Protein AF-A0A174A0R7-F1 (afdb_monomer_lite)

Structure (mmCIF, N/CA/C/O backbone):
data_AF-A0A174A0R7-F1
#
_entry.id   AF-A0A174A0R7-F1
#
loop_
_atom_site.group_PDB
_atom_site.id
_atom_site.type_symbol
_atom_site.label_atom_id
_atom_site.label_alt_id
_atom_site.label_comp_id
_atom_site.label_asym_id
_atom_site.label_entity_id
_atom_site.label_seq_id
_atom_site.pdbx_PDB_ins_code
_atom_site.Cartn_x
_atom_site.Cartn_y
_atom_site.Cartn_z
_atom_site.occupancy
_atom_site.B_iso_or_equiv
_atom_site.auth_seq_id
_atom_site.auth_comp_id
_atom_site.auth_asym_id
_atom_site.auth_atom_id
_atom_site.pdbx_PDB_model_num
ATOM 1 N N . MET A 1 1 ? -15.320 -8.148 -4.570 1.00 89.25 1 MET A N 1
ATOM 2 C CA . MET A 1 1 ? -15.498 -7.719 -3.170 1.00 89.25 1 MET A CA 1
ATOM 3 C C . MET A 1 1 ? -14.698 -6.452 -2.980 1.00 89.25 1 MET A C 1
ATOM 5 O O . MET A 1 1 ? -13.663 -6.312 -3.618 1.00 89.25 1 MET A O 1
ATOM 9 N N . LYS A 1 2 ? -15.205 -5.537 -2.161 1.00 89.88 2 LYS A N 1
ATOM 10 C CA . LYS A 1 2 ? -14.506 -4.303 -1.824 1.00 89.88 2 LYS A CA 1
ATOM 11 C C . LYS A 1 2 ? -13.569 -4.581 -0.649 1.00 89.88 2 LYS A C 1
ATOM 13 O O . LYS A 1 2 ? -14.044 -5.106 0.358 1.00 89.88 2 LYS A O 1
ATOM 18 N N . ILE A 1 3 ? -12.282 -4.284 -0.798 1.00 92.94 3 ILE A N 1
ATOM 19 C CA . ILE A 1 3 ? -11.262 -4.451 0.250 1.00 92.94 3 ILE A CA 1
ATOM 20 C C . ILE A 1 3 ? -10.323 -3.246 0.268 1.00 92.94 3 ILE A C 1
ATOM 22 O O . ILE A 1 3 ? -10.365 -2.408 -0.632 1.00 92.94 3 ILE A O 1
ATOM 26 N N . TYR A 1 4 ? -9.458 -3.201 1.277 1.00 91.19 4 TYR A N 1
ATOM 27 C CA . TYR A 1 4 ? -8.456 -2.158 1.436 1.00 91.19 4 TYR A CA 1
ATOM 28 C C . TYR A 1 4 ? -7.063 -2.775 1.358 1.00 91.19 4 TYR A C 1
ATOM 30 O O . TYR A 1 4 ? -6.725 -3.650 2.156 1.00 91.19 4 TYR A O 1
ATOM 38 N N . LEU A 1 5 ? -6.288 -2.343 0.370 1.00 96.88 5 LEU A N 1
ATOM 39 C CA . LEU A 1 5 ? -4.890 -2.701 0.178 1.00 96.88 5 LEU A CA 1
ATOM 40 C C . LEU A 1 5 ? -4.023 -1.641 0.861 1.00 96.88 5 LEU A C 1
ATOM 42 O O . LEU A 1 5 ? -4.133 -0.464 0.542 1.00 96.88 5 LEU A O 1
ATOM 46 N N . LEU A 1 6 ? -3.172 -2.059 1.787 1.00 96.50 6 LEU A N 1
ATOM 47 C CA . LEU A 1 6 ? -2.111 -1.241 2.359 1.00 96.50 6 LEU A CA 1
ATOM 48 C C . LEU A 1 6 ? -0.801 -1.579 1.644 1.00 96.50 6 LEU A C 1
ATOM 50 O O . LEU A 1 6 ? -0.385 -2.739 1.660 1.00 96.50 6 LEU A O 1
ATOM 54 N N . CYS A 1 7 ? -0.164 -0.569 1.061 1.00 97.19 7 CYS A N 1
ATOM 55 C CA . CYS A 1 7 ? 1.185 -0.650 0.514 1.00 97.19 7 CYS A CA 1
ATOM 56 C C . CYS A 1 7 ? 2.136 0.129 1.428 1.00 97.19 7 CYS A C 1
ATOM 58 O O . CYS A 1 7 ? 1.881 1.304 1.719 1.00 97.19 7 CYS A O 1
ATOM 60 N N . THR A 1 8 ? 3.221 -0.511 1.859 1.00 95.94 8 THR A N 1
ATOM 61 C CA . THR A 1 8 ? 4.220 0.068 2.766 1.00 95.94 8 THR A CA 1
ATOM 62 C C . THR A 1 8 ? 5.613 -0.022 2.150 1.00 95.94 8 THR A C 1
ATOM 64 O O . THR A 1 8 ? 5.992 -1.080 1.650 1.00 95.94 8 THR A O 1
ATOM 67 N N . LEU A 1 9 ? 6.383 1.065 2.225 1.00 95.50 9 LEU A N 1
ATOM 68 C CA . LEU A 1 9 ? 7.814 1.094 1.906 1.00 95.50 9 LEU A CA 1
ATOM 69 C C . LEU A 1 9 ? 8.602 1.687 3.074 1.00 95.50 9 LEU A C 1
ATOM 71 O O . LEU A 1 9 ? 8.123 2.635 3.702 1.00 95.50 9 LEU A O 1
ATOM 75 N N . ASP A 1 10 ? 9.795 1.155 3.319 1.00 92.88 10 ASP A N 1
ATOM 76 C CA . ASP A 1 10 ? 10.741 1.653 4.319 1.00 92.88 10 ASP A CA 1
ATOM 77 C C . ASP A 1 10 ? 12.007 2.253 3.673 1.00 92.88 10 ASP A C 1
ATOM 79 O O . ASP A 1 10 ? 12.181 2.227 2.451 1.00 92.88 10 ASP A O 1
ATOM 83 N N . SER A 1 11 ? 12.870 2.829 4.506 1.00 90.56 11 SER A N 1
ATOM 84 C CA . SER A 1 11 ? 14.136 3.476 4.139 1.00 90.56 11 SER A CA 1
ATOM 85 C C . SER A 1 11 ? 15.263 2.522 3.723 1.00 90.56 11 SER A C 1
ATOM 87 O O . SER A 1 11 ? 16.302 3.004 3.266 1.00 90.56 11 SER A O 1
ATOM 89 N N . GLU A 1 12 ? 15.095 1.203 3.859 1.00 88.94 12 GLU A N 1
ATOM 90 C CA . GLU A 1 12 ? 16.130 0.196 3.587 1.00 88.94 12 GLU A CA 1
ATOM 91 C C . GLU A 1 12 ? 15.819 -0.645 2.333 1.00 88.94 12 GLU A C 1
ATOM 93 O O . GLU A 1 12 ? 16.717 -0.969 1.552 1.00 88.94 12 GLU A O 1
ATOM 98 N N . HIS A 1 13 ? 14.545 -0.963 2.098 1.00 91.00 13 HIS A N 1
ATOM 99 C CA . HIS A 1 13 ? 14.077 -1.971 1.147 1.00 91.00 13 HIS A CA 1
ATOM 100 C C . HIS A 1 13 ? 13.292 -1.358 -0.023 1.00 91.00 13 HIS A C 1
ATOM 102 O O . HIS A 1 13 ? 12.181 -1.775 -0.347 1.00 91.00 13 HIS A O 1
ATOM 108 N N . TYR A 1 14 ? 13.883 -0.389 -0.728 1.00 89.69 14 TYR A N 1
ATOM 109 C CA . TYR A 1 14 ? 13.221 0.364 -1.810 1.00 89.69 14 TYR A CA 1
ATOM 110 C C . TYR A 1 14 ? 12.637 -0.485 -2.960 1.00 89.69 14 TYR A C 1
ATOM 112 O O . TYR A 1 14 ? 11.727 -0.035 -3.659 1.00 89.69 14 TYR A O 1
ATOM 120 N N . ARG A 1 15 ? 13.139 -1.708 -3.175 1.00 90.56 15 ARG A N 1
ATOM 121 C CA . ARG A 1 15 ? 12.650 -2.642 -4.213 1.00 90.56 15 ARG A CA 1
ATOM 122 C C . ARG A 1 15 ? 11.590 -3.613 -3.712 1.00 90.56 15 ARG A C 1
ATOM 124 O O . ARG A 1 15 ? 10.953 -4.269 -4.530 1.00 90.56 15 ARG A O 1
ATOM 131 N N . GLU A 1 16 ? 11.418 -3.720 -2.400 1.00 90.81 16 GLU A N 1
ATOM 132 C CA . GLU A 1 16 ? 10.660 -4.792 -1.756 1.00 90.81 16 GLU A CA 1
ATOM 133 C C . GLU A 1 16 ? 9.563 -4.199 -0.856 1.00 90.81 16 GLU A C 1
ATOM 135 O O . GLU A 1 16 ? 9.635 -4.293 0.370 1.00 90.81 16 GLU A O 1
ATOM 140 N N . PRO A 1 17 ? 8.534 -3.559 -1.442 1.00 94.62 17 PRO A N 1
ATOM 141 C CA . PRO A 1 17 ? 7.403 -3.060 -0.677 1.00 94.62 17 PRO A CA 1
ATOM 142 C C . PRO A 1 17 ? 6.607 -4.207 -0.054 1.00 94.62 17 PRO A C 1
ATOM 144 O O . PRO A 1 17 ? 6.526 -5.322 -0.580 1.00 94.62 17 PRO A O 1
ATOM 147 N N . TYR A 1 18 ? 5.923 -3.893 1.039 1.00 95.38 18 TYR A N 1
ATOM 148 C CA . TYR A 1 18 ? 5.002 -4.808 1.693 1.00 95.38 18 TYR A CA 1
ATOM 149 C C . TYR A 1 18 ? 3.558 -4.507 1.298 1.00 95.38 18 TYR A C 1
ATOM 151 O O . TYR A 1 18 ? 3.135 -3.349 1.267 1.00 95.38 18 TYR A O 1
ATOM 159 N N . PHE A 1 19 ? 2.785 -5.567 1.057 1.00 96.75 19 PHE A N 1
ATOM 160 C CA . PHE A 1 19 ? 1.380 -5.485 0.667 1.00 96.75 19 PHE A CA 1
ATOM 161 C C . PHE A 1 19 ? 0.499 -6.263 1.639 1.00 96.75 19 PHE A C 1
ATOM 163 O O . PHE A 1 19 ? 0.713 -7.454 1.879 1.00 96.75 19 PHE A O 1
ATOM 170 N N . TYR A 1 20 ? -0.526 -5.599 2.161 1.00 96.62 20 TYR A N 1
ATOM 171 C CA . TYR A 1 20 ? -1.426 -6.158 3.161 1.00 96.62 20 TYR A CA 1
ATOM 172 C C . TYR A 1 20 ? -2.884 -5.891 2.797 1.00 96.62 20 TYR A C 1
ATOM 174 O O . TYR A 1 20 ? -3.235 -4.803 2.348 1.00 96.62 20 TYR A O 1
ATOM 182 N N . PHE A 1 21 ? -3.758 -6.870 3.023 1.00 95.44 21 PHE A N 1
ATOM 183 C CA . PHE A 1 21 ? -5.178 -6.766 2.687 1.00 95.44 21 PHE A CA 1
ATOM 184 C C . PHE A 1 21 ? -6.043 -6.713 3.944 1.00 95.44 21 PHE A C 1
ATOM 186 O O . PHE A 1 21 ? -5.889 -7.536 4.845 1.00 95.44 21 PHE A O 1
ATOM 193 N N . PHE A 1 22 ? -7.006 -5.795 3.974 1.00 88.81 22 PHE A N 1
ATOM 194 C CA . PHE A 1 22 ? -7.905 -5.573 5.106 1.00 88.81 22 PHE A CA 1
ATOM 195 C C . PHE A 1 22 ? -9.364 -5.470 4.660 1.00 88.81 22 PHE A C 1
ATOM 197 O O . PHE A 1 22 ? -9.678 -5.013 3.558 1.00 88.81 22 PHE A O 1
ATOM 204 N N . LYS A 1 23 ? -10.287 -5.847 5.555 1.00 85.31 23 LYS A N 1
ATOM 205 C CA . LYS A 1 23 ? -11.735 -5.672 5.328 1.00 85.31 23 LYS A CA 1
ATOM 206 C C . LYS A 1 23 ? -12.171 -4.212 5.413 1.00 85.31 23 LYS A C 1
ATOM 208 O O . LYS A 1 23 ? -13.158 -3.841 4.785 1.00 85.31 23 LYS A O 1
ATOM 213 N N . THR A 1 24 ? -11.468 -3.396 6.198 1.00 79.00 24 THR A N 1
ATOM 214 C CA . THR A 1 24 ? -11.823 -1.995 6.448 1.00 79.00 24 THR A CA 1
ATOM 215 C C . THR A 1 24 ? -10.588 -1.099 6.388 1.00 79.00 24 THR A C 1
ATOM 217 O O . THR A 1 24 ? -9.504 -1.499 6.813 1.00 79.00 24 THR A O 1
ATOM 220 N N . ALA A 1 25 ? -10.759 0.137 5.906 1.00 78.50 25 ALA A N 1
ATOM 221 C CA . ALA A 1 25 ? -9.711 1.161 5.932 1.00 78.50 25 ALA A CA 1
ATOM 222 C C . ALA A 1 25 ? -9.214 1.427 7.359 1.00 78.50 25 ALA A C 1
ATOM 224 O O . ALA A 1 25 ? -8.030 1.646 7.585 1.00 78.50 25 ALA A O 1
ATOM 225 N N . PHE A 1 26 ? -10.130 1.362 8.326 1.00 76.12 26 PHE A N 1
ATOM 226 C CA . PHE A 1 26 ? -9.818 1.513 9.739 1.00 76.12 26 PHE A CA 1
ATOM 227 C C . PHE A 1 26 ? -8.875 0.414 10.249 1.00 76.12 26 PHE A C 1
ATOM 229 O O . PHE A 1 26 ? -7.905 0.719 10.934 1.00 76.12 26 PHE A O 1
ATOM 236 N N . ALA A 1 27 ? -9.106 -0.854 9.884 1.00 78.75 27 ALA A N 1
ATOM 237 C CA . ALA A 1 27 ? -8.216 -1.947 10.273 1.00 78.75 27 ALA A CA 1
ATOM 238 C C . ALA A 1 27 ? -6.818 -1.792 9.654 1.00 78.75 27 ALA A C 1
ATOM 240 O O . ALA A 1 27 ? -5.827 -2.027 10.340 1.00 78.75 27 ALA A O 1
ATOM 241 N N . ALA A 1 28 ? -6.740 -1.347 8.395 1.00 83.75 28 ALA A N 1
ATOM 242 C CA . ALA A 1 28 ? -5.470 -1.045 7.736 1.00 83.75 28 ALA A CA 1
ATOM 243 C C . ALA A 1 28 ? -4.710 0.079 8.458 1.00 83.75 28 ALA A C 1
ATOM 245 O O . ALA A 1 28 ? -3.539 -0.068 8.789 1.00 83.75 28 ALA A O 1
ATOM 246 N N . HIS A 1 29 ? -5.394 1.181 8.766 1.00 84.38 29 HIS A N 1
ATOM 247 C CA . HIS A 1 29 ? -4.819 2.321 9.481 1.00 84.38 29 HIS A CA 1
ATOM 248 C C . HIS A 1 29 ? -4.349 1.951 10.896 1.00 84.38 29 HIS A C 1
ATOM 250 O O . HIS A 1 29 ? -3.223 2.258 11.285 1.00 84.38 29 HIS A O 1
ATOM 256 N N . LYS A 1 30 ? -5.173 1.219 11.650 1.00 81.19 30 LYS A N 1
ATOM 257 C CA . LYS A 1 30 ? -4.798 0.699 12.967 1.00 81.19 30 LYS A CA 1
ATOM 258 C C . LYS A 1 30 ? -3.557 -0.182 12.889 1.00 81.19 30 LYS A C 1
ATOM 260 O O . LYS A 1 30 ? -2.667 -0.031 13.720 1.00 81.19 30 LYS A O 1
ATOM 265 N N . TRP A 1 31 ? -3.494 -1.060 11.889 1.00 88.56 31 TRP A N 1
ATOM 266 C CA . TRP A 1 31 ? -2.332 -1.909 11.666 1.00 88.56 31 TRP A CA 1
ATOM 267 C C . TRP A 1 31 ? -1.070 -1.083 11.409 1.00 88.56 31 TRP A C 1
ATOM 269 O O . TRP A 1 31 ? -0.039 -1.414 11.979 1.00 88.56 31 TRP A O 1
ATOM 279 N N . VAL A 1 32 ? -1.146 0.015 10.642 1.00 89.94 32 VAL A N 1
ATOM 280 C CA . VAL A 1 32 ? -0.001 0.926 10.439 1.00 89.94 32 VAL A CA 1
ATOM 281 C C . VAL A 1 32 ? 0.526 1.438 11.779 1.00 89.94 32 VAL A C 1
ATOM 283 O O . VAL A 1 32 ? 1.718 1.321 12.043 1.00 89.94 32 VAL A O 1
ATOM 286 N N . ILE A 1 33 ? -0.350 1.941 12.654 1.00 86.69 33 ILE A N 1
ATOM 287 C CA . ILE A 1 33 ? 0.059 2.444 13.976 1.00 86.69 33 ILE A CA 1
ATOM 288 C C . ILE A 1 33 ? 0.661 1.332 14.830 1.00 86.69 33 ILE A C 1
ATOM 290 O O . ILE A 1 33 ? 1.736 1.508 15.397 1.00 86.69 33 ILE A O 1
ATOM 294 N N . ASP A 1 34 ? -0.025 0.194 14.931 1.00 86.50 34 ASP A N 1
ATOM 295 C CA . ASP A 1 34 ? 0.417 -0.924 15.766 1.00 86.50 34 ASP A CA 1
ATOM 296 C C . ASP A 1 34 ? 1.767 -1.484 15.274 1.00 86.50 34 ASP A C 1
ATOM 298 O O . ASP A 1 34 ? 2.623 -1.847 16.083 1.00 86.50 34 ASP A O 1
ATOM 302 N N . ASN A 1 35 ? 1.978 -1.515 13.954 1.00 90.50 35 ASN A N 1
ATOM 303 C CA . ASN A 1 35 ? 3.229 -1.934 13.332 1.00 90.50 35 ASN A CA 1
ATOM 304 C C . ASN A 1 35 ? 4.359 -0.931 13.601 1.00 90.50 35 ASN A C 1
ATOM 306 O O . ASN A 1 35 ? 5.440 -1.346 14.005 1.00 90.50 35 ASN A O 1
ATOM 310 N N . LEU A 1 36 ? 4.104 0.374 13.455 1.00 90.69 36 LEU A N 1
ATOM 311 C CA . LEU A 1 36 ? 5.088 1.417 13.761 1.00 90.69 36 LEU A CA 1
ATOM 312 C C . LEU A 1 36 ? 5.511 1.375 15.232 1.00 90.69 36 LEU A C 1
ATOM 314 O O . LEU A 1 36 ? 6.700 1.290 15.500 1.00 90.69 36 LEU A O 1
ATOM 318 N N . VAL A 1 37 ? 4.559 1.298 16.168 1.00 87.94 37 VAL A N 1
ATOM 319 C CA . VAL A 1 37 ? 4.839 1.116 17.608 1.00 87.94 37 VAL A CA 1
ATOM 320 C C . VAL A 1 37 ? 5.724 -0.108 17.857 1.00 87.94 37 VAL A C 1
ATOM 322 O O . VAL A 1 37 ? 6.650 -0.065 18.663 1.00 87.94 37 VAL A O 1
ATOM 325 N N . SER A 1 38 ? 5.454 -1.217 17.162 1.00 88.31 38 SER A N 1
ATOM 326 C CA . SER A 1 38 ? 6.248 -2.438 17.311 1.00 88.31 38 SER A CA 1
ATOM 327 C C . SER A 1 38 ? 7.662 -2.318 16.742 1.00 88.31 38 SER A C 1
ATOM 329 O O . SER A 1 38 ? 8.553 -3.003 17.237 1.00 88.31 38 SER A O 1
ATOM 331 N N . ILE A 1 39 ? 7.851 -1.543 15.677 1.00 87.88 39 ILE A N 1
ATOM 332 C CA . ILE A 1 39 ? 9.128 -1.408 14.970 1.00 87.88 39 ILE A CA 1
ATOM 333 C C . ILE A 1 39 ? 10.027 -0.379 15.654 1.00 87.88 39 ILE A C 1
ATOM 335 O O . ILE A 1 39 ? 11.228 -0.603 15.783 1.00 87.88 39 ILE A O 1
ATOM 339 N N . THR A 1 40 ? 9.457 0.745 16.082 1.00 87.50 40 THR A N 1
ATOM 340 C CA . THR A 1 40 ? 10.210 1.861 16.664 1.00 87.50 40 THR A CA 1
ATOM 341 C C . THR A 1 40 ? 10.429 1.691 18.165 1.00 87.50 40 THR A C 1
ATOM 343 O O . THR A 1 40 ? 11.275 2.372 18.737 1.00 87.50 40 THR A O 1
ATOM 346 N N . GLU A 1 41 ? 9.684 0.777 18.800 1.00 86.12 41 GLU A N 1
ATOM 347 C CA . GLU A 1 41 ? 9.616 0.598 20.256 1.00 86.12 41 GLU A CA 1
ATOM 348 C C . GLU A 1 41 ? 9.168 1.870 21.013 1.00 86.12 41 GLU A C 1
ATOM 350 O O . GLU A 1 41 ? 9.328 1.963 22.233 1.00 86.12 41 GLU A O 1
ATOM 355 N N . GLU A 1 42 ? 8.585 2.845 20.308 1.00 84.88 42 GLU A N 1
ATOM 356 C CA . GLU A 1 42 ? 8.026 4.069 20.886 1.00 84.88 42 GLU A CA 1
ATOM 357 C C . GLU A 1 42 ? 6.627 3.838 21.470 1.00 84.88 42 GLU A C 1
ATOM 359 O O . GLU A 1 42 ? 5.941 2.853 21.180 1.00 84.88 42 GLU A O 1
ATOM 364 N N . SER A 1 43 ? 6.166 4.769 22.307 1.00 86.06 43 SER A N 1
ATOM 365 C CA . SER A 1 43 ? 4.775 4.752 22.759 1.00 86.06 43 SER A CA 1
ATOM 366 C C . SER A 1 43 ? 3.807 5.032 21.604 1.00 86.06 43 SER A C 1
ATOM 368 O O . SER A 1 43 ? 4.139 5.682 20.611 1.00 86.06 43 SER A O 1
ATOM 370 N N . ARG A 1 44 ? 2.557 4.575 21.748 1.00 85.06 44 ARG A N 1
ATOM 371 C CA . ARG A 1 44 ? 1.499 4.848 20.765 1.00 85.06 44 ARG A CA 1
ATOM 372 C C . ARG A 1 44 ? 1.296 6.350 20.576 1.00 85.06 44 ARG A C 1
ATOM 374 O O . ARG A 1 44 ? 1.055 6.798 19.461 1.00 85.06 44 ARG A O 1
ATOM 381 N N . GLU A 1 45 ? 1.375 7.110 21.663 1.00 81.81 45 GLU A N 1
ATOM 382 C CA . GLU A 1 45 ? 1.207 8.558 21.668 1.00 81.81 45 GLU A CA 1
ATOM 383 C C . GLU A 1 45 ? 2.316 9.264 20.881 1.00 81.81 45 GLU A C 1
ATOM 385 O O . GLU A 1 45 ? 2.010 10.172 20.110 1.00 81.81 45 GLU A O 1
ATOM 390 N N . GLU A 1 46 ? 3.570 8.831 21.042 1.00 85.06 46 GLU A N 1
ATOM 391 C CA . GLU A 1 46 ? 4.717 9.351 20.284 1.00 85.06 46 GLU A CA 1
ATOM 392 C C . GLU A 1 46 ? 4.553 9.061 18.793 1.00 85.06 46 GLU A C 1
ATOM 394 O O . GLU A 1 46 ? 4.537 10.001 17.998 1.00 85.06 46 GLU A O 1
ATOM 399 N N . VAL A 1 47 ? 4.283 7.800 18.429 1.00 86.06 47 VAL A N 1
ATOM 400 C CA . VAL A 1 47 ? 4.052 7.411 17.029 1.00 86.06 47 VAL A CA 1
ATOM 401 C C . VAL A 1 47 ? 2.946 8.253 16.405 1.00 86.06 47 VAL A C 1
ATOM 403 O O . VAL A 1 47 ? 3.154 8.851 15.355 1.00 86.06 47 VAL A O 1
ATOM 406 N N . ILE A 1 48 ? 1.784 8.344 17.062 1.00 82.94 48 ILE A N 1
ATOM 407 C CA . ILE A 1 48 ? 0.641 9.123 16.568 1.00 82.94 48 ILE A CA 1
ATOM 408 C C . ILE A 1 48 ? 1.005 10.599 16.377 1.00 82.94 48 ILE A C 1
ATOM 410 O O . ILE A 1 48 ? 0.534 11.215 15.421 1.00 82.94 48 ILE A O 1
ATOM 414 N N . SER A 1 49 ? 1.806 11.173 17.277 1.00 81.94 49 SER A N 1
ATOM 415 C CA . SER A 1 49 ? 2.164 12.593 17.222 1.00 81.94 49 SER A CA 1
ATOM 416 C C . SER A 1 49 ? 3.071 12.961 16.046 1.00 81.94 49 SER A C 1
ATOM 418 O O . SER A 1 49 ? 3.025 14.105 15.597 1.00 81.94 49 SER A O 1
ATOM 420 N N . GLU A 1 50 ? 3.820 11.991 15.520 1.00 87.88 50 GLU A N 1
ATOM 421 C CA . GLU A 1 50 ? 4.760 12.157 14.404 1.00 87.88 50 GLU A CA 1
ATOM 422 C C . GLU A 1 50 ? 4.188 11.656 13.059 1.00 87.88 50 GLU A C 1
ATOM 424 O O . GLU A 1 50 ? 4.851 11.735 12.026 1.00 87.88 50 GLU A O 1
ATOM 429 N N . LEU A 1 51 ? 2.948 11.143 13.031 1.00 87.00 51 LEU A N 1
ATOM 430 C CA . LEU A 1 51 ? 2.294 10.753 11.779 1.00 87.00 51 LEU A CA 1
ATOM 431 C C . LEU A 1 51 ? 1.986 11.975 10.906 1.00 87.00 51 LEU A C 1
ATOM 433 O O . LEU A 1 51 ? 1.230 12.873 11.289 1.00 87.00 51 LEU A O 1
ATOM 437 N N . GLU A 1 52 ? 2.454 11.941 9.663 1.00 86.38 52 GLU A N 1
ATOM 438 C CA . GLU A 1 52 ? 2.104 12.914 8.638 1.00 86.38 52 GLU A CA 1
ATOM 439 C C . GLU A 1 52 ? 1.036 12.356 7.695 1.00 86.38 52 GLU A C 1
ATOM 441 O O . GLU A 1 52 ? 1.291 11.498 6.848 1.00 86.38 52 GLU A O 1
ATOM 446 N N . TYR A 1 53 ? -0.175 12.906 7.776 1.00 83.50 53 TYR A N 1
ATOM 447 C CA . TYR A 1 53 ? -1.223 12.626 6.796 1.00 83.50 53 TYR A CA 1
ATOM 448 C C . TYR A 1 53 ? -1.049 13.528 5.580 1.00 83.50 53 TYR A C 1
ATOM 450 O O . TYR A 1 53 ? -1.148 14.754 5.682 1.00 83.50 53 TYR A O 1
ATOM 458 N N . LYS A 1 54 ? -0.817 12.921 4.416 1.00 79.62 54 LYS A N 1
ATOM 459 C CA . LYS A 1 54 ? -0.622 13.645 3.156 1.00 79.62 54 LYS A CA 1
ATOM 460 C C . LYS A 1 54 ? -1.844 13.518 2.258 1.00 79.62 54 LYS A C 1
ATOM 462 O O . LYS A 1 54 ? -2.650 12.597 2.388 1.00 79.62 54 LYS A 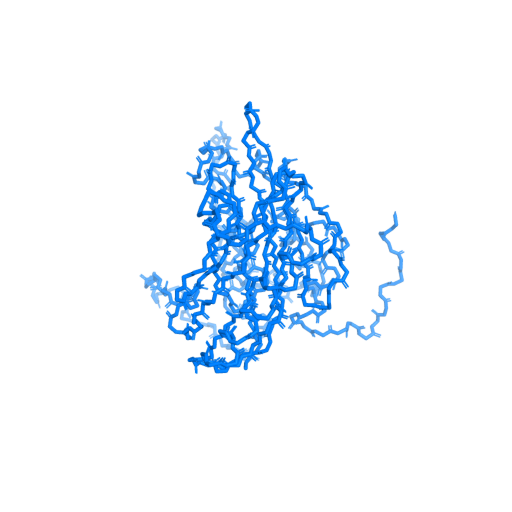O 1
ATOM 467 N N . ASN A 1 55 ? -1.977 14.475 1.341 1.00 74.75 55 ASN A N 1
ATOM 468 C CA . ASN A 1 55 ? -2.967 14.369 0.276 1.00 74.75 55 ASN A CA 1
ATOM 469 C C . ASN A 1 55 ? -2.689 13.114 -0.546 1.00 74.75 55 ASN A C 1
ATOM 471 O O . ASN A 1 55 ? -1.529 12.769 -0.782 1.00 74.75 55 ASN A O 1
ATOM 475 N N . VAL A 1 56 ? -3.765 12.482 -1.000 1.00 76.31 56 VAL A N 1
ATOM 476 C CA . V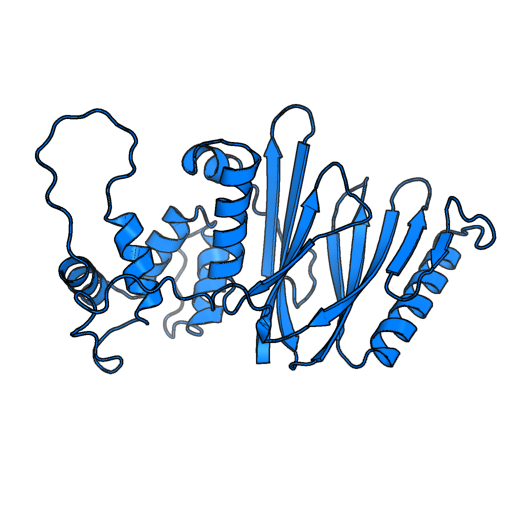AL A 1 56 ? -3.667 11.388 -1.959 1.00 76.31 56 VAL A CA 1
ATOM 477 C C . VAL A 1 56 ? -3.071 11.906 -3.268 1.00 76.31 56 VAL A C 1
ATOM 479 O O . VAL A 1 56 ? -3.264 13.071 -3.630 1.00 76.31 56 VAL A O 1
ATOM 482 N N . ASP A 1 57 ? -2.344 11.049 -3.972 1.00 71.69 57 ASP A N 1
ATOM 483 C CA . ASP A 1 57 ? -1.661 11.350 -5.238 1.00 71.69 57 ASP A CA 1
ATOM 484 C C . ASP A 1 57 ? -2.612 11.700 -6.401 1.00 71.69 57 ASP A C 1
ATOM 486 O O . ASP A 1 57 ? -2.171 12.086 -7.484 1.00 71.69 57 ASP A O 1
ATOM 490 N N . GLY A 1 58 ? -3.923 11.640 -6.157 1.00 66.44 58 GLY A N 1
ATOM 491 C CA . GLY A 1 58 ? -4.974 11.951 -7.117 1.00 66.44 58 GLY A CA 1
ATOM 492 C C . GLY A 1 58 ? -5.485 10.730 -7.875 1.00 66.44 58 GLY A C 1
ATOM 493 O O . GLY A 1 58 ? -6.355 10.899 -8.729 1.00 66.44 58 GLY A O 1
ATOM 494 N N . SER A 1 59 ? -4.980 9.529 -7.574 1.00 76.50 59 SER A N 1
ATOM 495 C CA . SER A 1 59 ? -5.614 8.282 -8.000 1.00 76.50 59 SER A CA 1
ATOM 496 C C . SER A 1 59 ? -6.993 8.119 -7.349 1.00 76.50 59 SER A C 1
ATOM 498 O O . SER A 1 59 ? -7.226 8.546 -6.216 1.00 76.50 59 SER A O 1
ATOM 500 N N . ASP A 1 60 ? -7.931 7.528 -8.092 1.00 78.25 60 ASP A N 1
ATOM 501 C CA . ASP A 1 60 ? -9.311 7.335 -7.624 1.00 78.25 60 ASP A CA 1
ATOM 502 C C . ASP A 1 60 ? -9.401 6.270 -6.515 1.00 78.25 60 ASP A C 1
ATOM 504 O O . ASP A 1 60 ? -10.360 6.258 -5.741 1.00 78.25 60 ASP A O 1
ATOM 508 N N . ASP A 1 61 ? -8.426 5.361 -6.459 1.00 82.75 61 ASP A N 1
ATOM 509 C CA . ASP A 1 61 ? -8.381 4.242 -5.524 1.00 82.75 61 ASP A CA 1
ATOM 510 C C . ASP A 1 61 ? -7.605 4.553 -4.239 1.00 82.75 61 ASP A C 1
ATOM 512 O O . ASP A 1 61 ? -7.929 3.972 -3.204 1.00 82.75 61 ASP A O 1
ATOM 516 N N . GLN A 1 62 ? -6.624 5.463 -4.243 1.00 86.19 62 GLN A N 1
ATOM 517 C CA . GLN A 1 62 ? -5.924 5.833 -3.013 1.00 86.19 62 GLN A CA 1
ATOM 518 C C . GLN A 1 62 ? -6.815 6.710 -2.133 1.00 86.19 62 GLN A C 1
ATOM 520 O O . GLN A 1 62 ? -7.279 7.779 -2.525 1.00 86.19 62 GLN A O 1
ATOM 525 N N . ILE A 1 63 ? -7.018 6.269 -0.896 1.00 83.25 63 ILE A N 1
ATOM 526 C CA . ILE A 1 63 ? -7.907 6.937 0.059 1.00 83.25 63 ILE A CA 1
ATOM 527 C C . ILE A 1 63 ? -7.156 7.587 1.215 1.00 83.25 63 ILE A C 1
ATOM 529 O O . ILE A 1 63 ? -7.703 8.437 1.918 1.00 83.25 63 ILE A O 1
ATOM 533 N N . MET A 1 64 ? -5.915 7.161 1.448 1.00 84.69 64 MET A N 1
ATOM 534 C CA . MET A 1 64 ? -5.094 7.676 2.531 1.00 84.69 64 MET A CA 1
ATOM 535 C C . MET A 1 64 ? -3.615 7.493 2.229 1.00 84.69 64 MET A C 1
ATOM 537 O O . MET A 1 64 ? -3.202 6.445 1.733 1.00 84.69 64 MET A O 1
ATOM 541 N N . ARG A 1 65 ? -2.826 8.491 2.625 1.00 89.19 65 ARG A N 1
ATOM 542 C CA . ARG A 1 65 ? -1.375 8.408 2.715 1.00 89.19 65 ARG A CA 1
ATOM 543 C C . ARG A 1 65 ? -0.912 8.834 4.103 1.00 89.19 65 ARG A C 1
ATOM 545 O O . ARG A 1 65 ? -1.329 9.884 4.595 1.00 89.19 65 ARG A O 1
ATOM 552 N N . ILE A 1 66 ? -0.062 8.011 4.700 1.00 89.94 66 ILE A N 1
ATOM 553 C CA . ILE A 1 66 ? 0.507 8.198 6.029 1.00 89.94 66 ILE A CA 1
ATOM 554 C C . ILE A 1 66 ? 2.017 8.030 5.900 1.00 89.94 66 ILE A C 1
ATOM 556 O O . ILE A 1 66 ? 2.510 6.927 5.650 1.00 89.94 66 ILE A O 1
ATOM 560 N N . ASP A 1 67 ? 2.736 9.124 6.083 1.00 92.75 67 ASP A N 1
ATOM 561 C CA . ASP A 1 67 ? 4.186 9.111 6.163 1.00 92.75 67 ASP A CA 1
ATOM 562 C C . ASP A 1 67 ? 4.573 9.178 7.644 1.00 92.75 67 ASP A C 1
ATOM 564 O O . ASP A 1 67 ? 3.915 9.834 8.452 1.00 92.75 67 ASP A O 1
ATOM 568 N N . TYR A 1 68 ? 5.631 8.472 8.009 1.00 93.38 68 TYR A N 1
ATOM 569 C CA . TYR A 1 68 ? 6.212 8.522 9.341 1.00 93.38 68 TYR A CA 1
ATOM 570 C C . TYR A 1 68 ? 7.725 8.576 9.190 1.00 93.38 68 TYR A C 1
ATOM 572 O O . TYR A 1 68 ? 8.298 7.882 8.352 1.00 93.38 68 TYR A O 1
ATOM 580 N N . SER A 1 69 ? 8.377 9.441 9.952 1.00 91.19 69 SER A N 1
ATOM 581 C CA . SER A 1 69 ? 9.827 9.610 9.930 1.00 91.19 69 SER A CA 1
ATOM 582 C C . SER A 1 69 ? 10.330 9.661 11.358 1.00 91.19 69 SER A C 1
ATOM 584 O O . SER A 1 69 ? 9.720 10.305 12.205 1.00 91.19 69 SER A O 1
ATOM 586 N N . TYR A 1 70 ? 11.438 8.981 11.623 1.00 84.75 70 TYR A N 1
ATOM 587 C CA . TYR A 1 70 ? 12.020 8.900 12.956 1.00 84.75 70 TYR A CA 1
ATOM 588 C C . TYR A 1 70 ? 13.538 8.758 12.861 1.00 84.75 70 TYR A C 1
ATOM 590 O O . TYR A 1 70 ? 14.091 8.371 11.833 1.00 84.75 70 TYR A O 1
ATOM 598 N N . GLY A 1 71 ? 14.235 9.100 13.942 1.00 81.00 71 GLY A N 1
ATOM 599 C CA . GLY A 1 71 ? 15.690 8.972 13.993 1.00 81.00 71 GLY A CA 1
ATOM 600 C C . GLY A 1 71 ? 16.430 9.760 12.899 1.00 81.00 71 GLY A C 1
ATOM 601 O O . GLY A 1 71 ? 16.038 10.866 12.528 1.00 81.00 71 GLY A O 1
ATOM 602 N N . ASP A 1 72 ? 17.551 9.204 12.433 1.00 82.00 72 ASP A N 1
ATOM 603 C CA . ASP A 1 72 ? 18.457 9.840 11.467 1.00 82.00 72 ASP A CA 1
ATOM 604 C C . ASP A 1 72 ? 18.165 9.359 10.038 1.00 82.00 72 ASP A C 1
ATOM 606 O O . ASP A 1 72 ? 18.926 8.594 9.453 1.00 82.00 72 ASP A O 1
ATOM 610 N N . GLY A 1 73 ? 17.029 9.802 9.493 1.00 81.56 73 GLY A N 1
ATOM 611 C CA . GLY A 1 73 ? 16.652 9.550 8.098 1.00 81.56 73 GLY A CA 1
ATOM 612 C C . GLY A 1 73 ? 15.848 8.273 7.846 1.00 81.56 73 GLY A C 1
ATOM 613 O O . GLY A 1 73 ? 15.600 7.959 6.683 1.00 81.56 73 GLY A O 1
ATOM 614 N N . GLU A 1 74 ? 15.407 7.573 8.895 1.00 90.62 74 GLU A N 1
ATOM 615 C CA . GLU A 1 74 ? 14.506 6.430 8.753 1.00 90.62 74 GLU A CA 1
ATOM 616 C C . GLU A 1 74 ? 13.080 6.902 8.462 1.00 90.62 74 GLU A C 1
ATOM 618 O O . GLU A 1 74 ? 12.582 7.861 9.067 1.00 90.62 74 GLU A O 1
ATOM 623 N N . PHE A 1 75 ? 12.399 6.218 7.544 1.00 93.00 75 PHE A N 1
ATOM 624 C CA . PHE A 1 75 ? 11.028 6.558 7.195 1.00 93.00 75 PHE A CA 1
ATOM 625 C C . PHE A 1 75 ? 10.193 5.339 6.820 1.00 93.00 75 PHE A C 1
ATOM 627 O O . PHE A 1 75 ? 10.693 4.316 6.364 1.00 93.00 75 PHE A O 1
ATOM 634 N N . TYR A 1 76 ? 8.881 5.513 6.950 1.00 94.38 76 TYR A N 1
ATOM 635 C CA . TYR A 1 76 ? 7.864 4.616 6.428 1.00 94.38 76 TYR A CA 1
ATOM 636 C C . TYR A 1 76 ? 6.845 5.418 5.629 1.00 94.38 76 TYR A C 1
ATOM 638 O O . TYR A 1 76 ? 6.279 6.395 6.124 1.00 94.38 76 TYR A O 1
ATOM 646 N N . VAL A 1 77 ? 6.570 4.981 4.404 1.00 95.12 77 VAL A N 1
ATOM 647 C CA . VAL A 1 77 ? 5.476 5.508 3.583 1.00 95.12 77 VAL A CA 1
ATOM 648 C C . VAL A 1 77 ? 4.406 4.442 3.47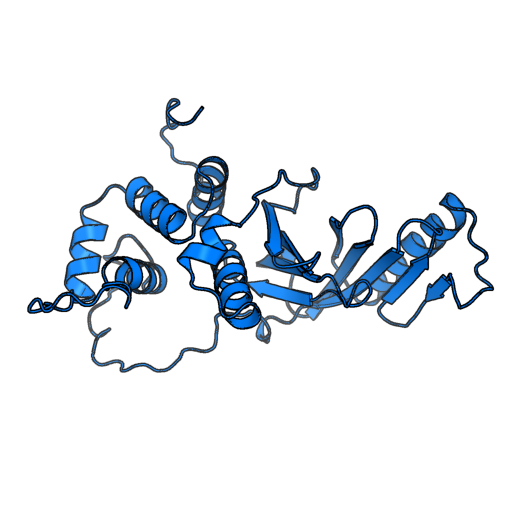0 1.00 95.12 77 VAL A C 1
ATOM 650 O O . VAL A 1 77 ? 4.667 3.342 2.991 1.00 95.12 77 VAL A O 1
ATOM 653 N N . ASN A 1 78 ? 3.195 4.783 3.900 1.00 94.81 78 ASN A N 1
ATOM 654 C CA . ASN A 1 78 ? 2.045 3.894 3.909 1.00 94.81 78 ASN A CA 1
ATOM 655 C C . ASN A 1 78 ? 0.929 4.503 3.067 1.00 94.81 78 ASN A C 1
ATOM 657 O O . ASN A 1 78 ? 0.511 5.640 3.290 1.00 94.81 78 ASN A O 1
ATOM 661 N N . THR A 1 79 ? 0.405 3.737 2.122 1.00 94.12 79 THR A N 1
ATOM 662 C CA . THR A 1 79 ? -0.722 4.149 1.280 1.00 94.12 79 THR A CA 1
ATOM 663 C C . THR A 1 79 ? -1.831 3.117 1.380 1.00 94.12 79 THR A C 1
ATOM 665 O O . THR A 1 79 ? -1.578 1.915 1.354 1.00 94.12 79 THR A O 1
ATOM 668 N N . ILE A 1 80 ? -3.066 3.582 1.555 1.00 92.00 80 ILE A N 1
ATOM 669 C CA . ILE A 1 80 ? -4.246 2.723 1.640 1.00 92.00 80 ILE A CA 1
ATOM 670 C C . ILE A 1 80 ? -5.084 2.961 0.393 1.00 92.00 80 ILE A C 1
ATOM 672 O O . ILE A 1 80 ? -5.493 4.091 0.121 1.00 92.00 80 ILE A O 1
ATOM 676 N N . HIS A 1 81 ? -5.358 1.877 -0.323 1.00 93.62 81 HIS A N 1
ATOM 677 C CA . HIS A 1 81 ? -6.105 1.843 -1.568 1.00 93.62 81 HIS A CA 1
ATOM 678 C C . HIS A 1 81 ? -7.406 1.066 -1.380 1.00 93.62 81 HIS A C 1
ATOM 680 O O . HIS A 1 81 ? -7.417 -0.054 -0.867 1.00 93.62 81 HIS A O 1
ATOM 686 N N . GLU A 1 82 ? -8.518 1.653 -1.796 1.00 91.88 82 GLU A N 1
ATOM 687 C CA . GLU A 1 82 ? -9.826 1.020 -1.839 1.00 91.88 82 GLU A CA 1
ATOM 688 C C . GLU A 1 82 ? -10.034 0.375 -3.212 1.00 91.88 82 GLU A C 1
ATOM 690 O O . GLU A 1 82 ? -10.139 1.060 -4.225 1.00 91.88 82 GLU A O 1
ATOM 695 N N . ILE A 1 83 ? -10.118 -0.957 -3.251 1.00 94.50 83 ILE A N 1
ATOM 696 C CA . ILE A 1 83 ? -10.148 -1.708 -4.511 1.00 94.50 83 ILE A CA 1
ATOM 697 C C . ILE A 1 83 ? -11.308 -2.701 -4.576 1.00 94.50 83 ILE A C 1
ATOM 699 O O . ILE A 1 83 ? -11.770 -3.239 -3.563 1.00 94.50 83 ILE A O 1
ATOM 703 N N . GLU A 1 84 ? -11.761 -2.989 -5.798 1.00 94.44 84 GLU A N 1
ATOM 704 C CA . GLU A 1 84 ? -12.701 -4.071 -6.080 1.00 94.44 84 GLU A CA 1
ATOM 705 C C . GLU A 1 84 ? -11.975 -5.265 -6.713 1.00 94.44 84 GLU A C 1
ATOM 707 O O . GLU A 1 84 ? -11.430 -5.170 -7.809 1.00 94.44 84 GLU A O 1
ATOM 712 N N . ILE A 1 85 ? -11.985 -6.409 -6.023 1.00 95.00 85 ILE A N 1
ATOM 713 C CA . ILE A 1 85 ? -11.188 -7.590 -6.392 1.00 95.00 85 ILE A CA 1
ATOM 714 C C . ILE A 1 85 ? -11.889 -8.906 -6.027 1.00 95.00 85 ILE A C 1
ATOM 716 O O . ILE A 1 85 ? -12.816 -8.918 -5.211 1.00 95.00 85 ILE A O 1
ATOM 720 N N . LYS A 1 86 ? -11.509 -10.035 -6.628 1.00 96.12 86 LYS A N 1
ATOM 721 C CA . LYS A 1 86 ? -12.018 -11.381 -6.312 1.00 96.12 86 LYS A CA 1
ATOM 722 C C . LYS A 1 86 ? -10.889 -12.284 -5.830 1.00 96.12 86 LYS A C 1
ATOM 724 O O . LYS A 1 86 ? -9.742 -12.109 -6.210 1.00 96.12 86 LYS A O 1
ATOM 729 N N . ASP A 1 87 ? -11.236 -13.272 -5.007 1.00 96.44 87 ASP A N 1
ATOM 730 C CA . ASP A 1 87 ? -10.277 -14.279 -4.543 1.00 96.44 87 ASP A CA 1
ATOM 731 C C . ASP A 1 87 ? -9.565 -14.953 -5.727 1.00 96.44 87 ASP A C 1
ATOM 733 O O . ASP A 1 87 ? -10.220 -15.425 -6.661 1.00 96.44 87 ASP A O 1
ATOM 737 N N . GLY A 1 88 ? -8.232 -14.971 -5.685 1.00 96.38 88 GLY A N 1
ATOM 738 C CA . GLY A 1 88 ? -7.377 -15.507 -6.740 1.00 96.38 88 GLY A CA 1
ATOM 739 C C . GLY A 1 88 ? -7.004 -14.523 -7.854 1.00 96.38 88 GLY A C 1
ATOM 740 O O . GLY A 1 88 ? -6.153 -14.887 -8.671 1.00 96.38 88 GLY A O 1
ATOM 741 N N . ASP A 1 89 ? -7.585 -13.317 -7.888 1.00 98.31 89 ASP A N 1
ATOM 742 C CA . ASP A 1 89 ? -7.157 -12.249 -8.799 1.00 98.31 89 ASP A CA 1
ATOM 743 C C . ASP A 1 89 ? -5.711 -11.822 -8.496 1.00 98.31 89 ASP A C 1
ATOM 745 O O . ASP A 1 89 ? -5.195 -11.979 -7.387 1.00 98.31 89 ASP A O 1
ATOM 749 N N . TYR A 1 90 ? -5.063 -11.256 -9.506 1.00 98.50 90 TYR A N 1
ATOM 750 C CA . TYR A 1 90 ? -3.744 -10.650 -9.418 1.00 98.50 90 TYR A CA 1
ATOM 751 C C . TYR A 1 90 ? -3.852 -9.131 -9.521 1.00 98.50 90 TYR A C 1
ATOM 753 O O . TYR A 1 90 ? -4.782 -8.601 -10.136 1.00 98.50 90 TYR A O 1
ATOM 761 N N . LEU A 1 91 ? -2.876 -8.446 -8.933 1.00 98.38 91 LEU A N 1
ATOM 762 C CA . LEU A 1 91 ? -2.677 -7.009 -9.052 1.00 98.38 91 LEU A CA 1
ATOM 763 C C . LEU A 1 91 ? -1.304 -6.742 -9.664 1.00 98.38 91 LEU A C 1
ATOM 765 O O . LEU A 1 91 ? -0.346 -7.407 -9.286 1.00 98.38 91 LEU A O 1
ATOM 769 N N . CYS A 1 92 ? -1.215 -5.774 -10.573 1.00 98.38 92 CYS A N 1
ATOM 770 C CA . CYS A 1 92 ? 0.029 -5.110 -10.948 1.00 98.38 92 CYS A CA 1
ATOM 771 C C . CYS A 1 92 ? 0.051 -3.759 -10.238 1.00 98.38 92 CYS A C 1
ATOM 773 O O . CYS A 1 92 ? -0.838 -2.935 -10.469 1.00 98.38 92 CYS A O 1
ATOM 775 N N . ILE A 1 93 ? 1.029 -3.566 -9.363 1.00 97.88 93 ILE A N 1
ATOM 776 C CA . ILE A 1 93 ? 1.193 -2.365 -8.551 1.00 97.88 93 ILE A CA 1
ATOM 777 C C . ILE A 1 93 ? 2.502 -1.715 -8.966 1.00 97.88 93 ILE A C 1
ATOM 779 O O . ILE A 1 93 ? 3.547 -2.361 -8.930 1.00 97.88 93 ILE A O 1
ATOM 783 N N . TYR A 1 94 ? 2.436 -0.457 -9.373 1.00 96.50 94 TYR A N 1
ATOM 784 C CA . TYR A 1 94 ? 3.609 0.361 -9.619 1.00 96.50 94 TYR A CA 1
ATOM 785 C C . TYR A 1 94 ? 3.988 1.107 -8.344 1.00 96.50 94 TYR A C 1
ATOM 787 O O . TYR A 1 94 ? 3.115 1.633 -7.646 1.00 96.50 94 TYR A O 1
ATOM 795 N N . HIS A 1 95 ? 5.284 1.186 -8.055 1.00 95.06 95 HIS A N 1
ATOM 796 C CA . HIS A 1 95 ? 5.805 2.128 -7.077 1.00 95.06 95 HIS A CA 1
ATOM 797 C C . HIS A 1 95 ? 7.107 2.759 -7.538 1.00 95.06 95 HIS A C 1
ATOM 799 O O . HIS A 1 95 ? 7.839 2.194 -8.348 1.00 95.06 95 HIS A O 1
ATOM 805 N N . HIS A 1 96 ? 7.390 3.944 -7.008 1.00 92.75 96 HIS A N 1
ATOM 806 C CA . HIS A 1 96 ? 8.687 4.588 -7.183 1.00 92.75 96 HIS A CA 1
ATOM 807 C C . HIS A 1 96 ? 9.334 4.924 -5.841 1.00 92.75 96 HIS A C 1
ATOM 809 O O . HIS A 1 96 ? 8.650 4.952 -4.816 1.00 92.75 96 HIS A O 1
ATOM 815 N N . ALA A 1 97 ? 10.649 5.123 -5.860 1.00 89.94 97 ALA A N 1
ATOM 816 C CA . ALA A 1 97 ? 11.512 5.279 -4.691 1.00 89.94 97 ALA A CA 1
ATOM 817 C C . ALA A 1 97 ? 12.585 6.374 -4.897 1.00 89.94 97 ALA A C 1
ATOM 819 O O . ALA A 1 97 ? 12.771 6.858 -6.010 1.00 89.94 97 ALA A O 1
ATOM 820 N N . TYR A 1 98 ? 13.325 6.719 -3.831 1.00 82.56 98 TYR A N 1
ATOM 821 C CA . TYR A 1 98 ? 14.341 7.789 -3.737 1.00 82.56 98 TYR A CA 1
ATOM 822 C C . TYR A 1 98 ? 13.799 9.224 -3.754 1.00 82.56 98 TYR A C 1
ATOM 824 O O . TYR A 1 98 ? 13.641 9.822 -2.688 1.00 82.56 98 TYR A O 1
ATOM 832 N N . GLU A 1 99 ? 13.505 9.808 -4.917 1.00 82.88 99 GLU A N 1
ATOM 833 C CA . GLU A 1 99 ? 12.966 11.177 -5.013 1.00 82.88 99 GLU A CA 1
ATOM 834 C C . GLU A 1 99 ? 11.443 11.209 -4.783 1.00 82.88 99 GLU A C 1
ATOM 836 O O . GLU A 1 99 ? 10.639 11.693 -5.584 1.00 82.88 99 GLU A O 1
ATOM 841 N N . GLY A 1 100 ? 11.054 10.687 -3.623 1.00 81.50 100 GLY A N 1
ATOM 842 C CA . GLY A 1 100 ? 9.675 10.448 -3.234 1.00 81.50 100 GLY A CA 1
ATOM 843 C C . GLY A 1 100 ? 9.294 8.977 -3.352 1.00 81.50 100 GLY A C 1
ATOM 844 O O . GLY A 1 100 ? 9.973 8.172 -3.981 1.00 81.50 100 GLY A O 1
ATOM 845 N N . VAL A 1 101 ? 8.184 8.641 -2.704 1.00 89.88 101 VAL A N 1
ATOM 846 C CA . VAL A 1 101 ? 7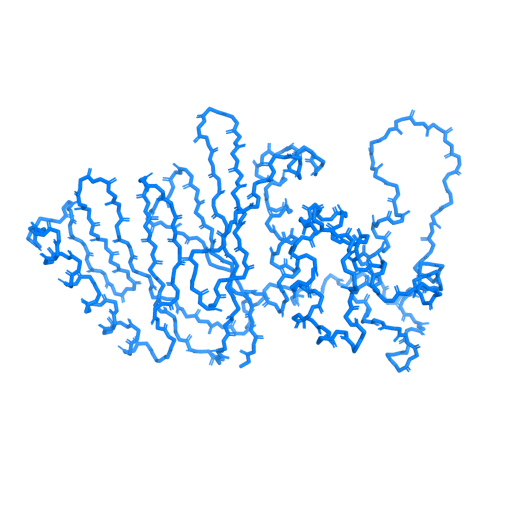.591 7.304 -2.752 1.00 89.88 101 VAL A CA 1
ATOM 847 C C . VAL A 1 101 ? 6.132 7.453 -3.117 1.00 89.88 101 VAL A C 1
ATOM 849 O O . VAL A 1 101 ? 5.459 8.306 -2.538 1.00 89.88 101 VAL A O 1
ATOM 852 N N . GLY A 1 102 ? 5.632 6.636 -4.031 1.00 90.31 102 GLY A N 1
ATOM 853 C CA . GLY A 1 102 ? 4.227 6.607 -4.429 1.00 90.31 102 GLY A CA 1
ATOM 854 C C . GLY A 1 102 ? 3.847 5.217 -4.909 1.00 90.31 102 GLY A C 1
ATOM 855 O O . GLY A 1 102 ? 4.692 4.528 -5.468 1.00 90.31 102 GLY A O 1
ATOM 856 N N . PHE A 1 103 ? 2.597 4.823 -4.681 1.00 94.94 103 PHE A N 1
ATOM 857 C CA . PHE A 1 103 ? 2.057 3.509 -5.024 1.00 94.94 103 PHE A CA 1
ATOM 858 C C . PHE A 1 103 ? 0.808 3.669 -5.878 1.00 94.94 103 PHE A C 1
ATOM 860 O O . PHE A 1 103 ? -0.040 4.501 -5.573 1.00 94.94 103 PHE A O 1
ATOM 867 N N . TYR A 1 104 ? 0.679 2.846 -6.915 1.00 94.75 104 TYR A N 1
ATOM 868 C CA . TYR A 1 104 ? -0.415 2.931 -7.874 1.00 94.75 104 TYR A CA 1
ATOM 869 C C . TYR A 1 104 ? -0.864 1.532 -8.285 1.00 94.75 104 TYR A C 1
ATOM 871 O O . TYR A 1 104 ? -0.066 0.723 -8.760 1.00 94.75 104 TYR A O 1
ATOM 879 N N . VAL A 1 105 ? -2.155 1.236 -8.137 1.00 96.31 105 VAL A N 1
ATOM 880 C CA . VAL A 1 105 ? -2.729 -0.024 -8.622 1.00 96.31 105 VAL A CA 1
ATOM 881 C C . VAL A 1 105 ? -3.032 0.118 -10.115 1.00 96.31 105 VAL A C 1
ATOM 883 O O . VAL A 1 105 ? -4.083 0.616 -10.508 1.00 96.31 105 VAL A O 1
ATOM 886 N N . GLU A 1 106 ? -2.115 -0.323 -10.975 1.00 95.62 106 GLU A N 1
ATOM 887 C CA . GLU A 1 106 ? -2.245 -0.111 -12.424 1.00 95.62 106 GLU A CA 1
ATOM 888 C C . GLU A 1 106 ? -3.174 -1.130 -13.105 1.00 95.62 106 GLU A C 1
ATOM 890 O O . GLU A 1 106 ? -3.836 -0.830 -14.106 1.00 95.62 106 GLU A O 1
ATOM 895 N N . LYS A 1 107 ? -3.246 -2.361 -12.576 1.00 97.56 107 LYS A N 1
ATOM 896 C CA . LYS A 1 107 ? -4.070 -3.431 -13.157 1.00 97.56 107 LYS A CA 1
ATOM 897 C C . LYS A 1 107 ? -4.553 -4.425 -12.109 1.00 97.56 107 LYS A C 1
ATOM 899 O O . LYS A 1 107 ? -3.757 -4.942 -11.340 1.00 97.56 107 LYS A O 1
ATOM 904 N N . ILE A 1 108 ? -5.834 -4.787 -12.172 1.00 98.00 108 ILE A N 1
ATOM 905 C CA . ILE A 1 108 ? -6.416 -5.939 -11.466 1.00 98.00 108 ILE A CA 1
ATOM 906 C C . ILE A 1 108 ? -6.978 -6.906 -12.513 1.00 98.00 108 ILE A C 1
ATOM 908 O O . ILE A 1 108 ? -7.637 -6.473 -13.467 1.00 98.00 108 ILE A O 1
ATOM 912 N N . GLY A 1 109 ? -6.712 -8.204 -12.368 1.00 98.06 109 GLY A N 1
ATOM 913 C CA . GLY A 1 109 ? -7.227 -9.221 -13.283 1.00 98.06 109 GLY A CA 1
ATOM 914 C C . GLY A 1 109 ? -6.542 -10.574 -13.149 1.00 98.06 109 GLY A C 1
ATOM 915 O O . GLY A 1 109 ? -6.182 -11.016 -12.063 1.00 98.06 109 GLY A O 1
ATOM 916 N N . THR A 1 110 ? -6.382 -11.267 -14.271 1.00 98.31 110 THR A N 1
ATOM 917 C CA . THR A 1 110 ? -5.653 -12.540 -14.323 1.00 98.31 110 THR A CA 1
ATOM 918 C C . THR A 1 110 ? -4.136 -12.333 -14.235 1.00 98.31 110 THR A C 1
ATOM 920 O O . THR A 1 110 ? -3.622 -11.262 -14.556 1.00 98.31 110 THR A O 1
ATOM 923 N N . LEU A 1 111 ? -3.392 -13.389 -13.877 1.00 98.25 111 LEU A N 1
ATOM 924 C CA . LEU A 1 111 ? -1.922 -13.368 -13.878 1.00 98.25 111 LEU A CA 1
ATOM 925 C C . LEU A 1 111 ? -1.343 -12.910 -15.225 1.00 98.25 111 LEU A C 1
ATOM 927 O O . LEU A 1 111 ? -0.387 -12.143 -15.255 1.00 98.25 111 LEU A O 1
ATOM 931 N N . GLU A 1 112 ? -1.909 -13.387 -16.335 1.00 98.19 112 GLU A N 1
ATOM 932 C CA . GLU A 1 112 ? -1.451 -13.024 -17.679 1.00 98.19 112 GLU A CA 1
ATOM 933 C C . GLU A 1 112 ? -1.673 -11.534 -17.961 1.00 98.19 112 GLU A C 1
ATOM 935 O O . GLU A 1 112 ? -0.765 -10.860 -18.438 1.00 98.19 112 GLU A O 1
ATOM 940 N N . GLU A 1 113 ? -2.842 -10.996 -17.610 1.00 98.38 113 GLU A N 1
ATOM 941 C CA . GLU A 1 113 ? -3.137 -9.573 -17.784 1.00 98.38 113 GLU A CA 1
ATOM 942 C C . GLU A 1 113 ? -2.217 -8.680 -16.949 1.00 98.38 113 GLU A C 1
ATOM 944 O O . GLU A 1 113 ? -1.715 -7.686 -17.469 1.00 98.38 113 GLU A O 1
ATOM 949 N N . CYS A 1 114 ? -1.979 -9.025 -15.681 1.00 98.62 114 CYS A N 1
ATOM 950 C CA . CYS A 1 114 ? -1.091 -8.256 -14.809 1.00 98.62 114 CYS A CA 1
ATOM 951 C C . CYS A 1 114 ? 0.371 -8.349 -15.258 1.00 98.62 114 CYS A C 1
ATOM 953 O O . CYS A 1 114 ? 1.058 -7.335 -15.273 1.00 98.62 114 CYS A O 1
ATOM 955 N N . ARG A 1 115 ? 0.843 -9.525 -15.696 1.00 98.25 115 ARG A N 1
ATOM 956 C CA . ARG A 1 115 ? 2.209 -9.678 -16.226 1.00 98.25 115 ARG A CA 1
ATOM 957 C C . ARG A 1 115 ? 2.415 -8.939 -17.538 1.00 98.25 115 ARG A C 1
ATOM 959 O O . ARG A 1 115 ? 3.452 -8.312 -17.707 1.00 98.25 115 ARG A O 1
ATOM 966 N N . ASN A 1 116 ? 1.456 -9.000 -18.458 1.00 98.12 116 ASN A N 1
ATOM 967 C CA . ASN A 1 116 ? 1.551 -8.245 -19.705 1.00 98.12 116 ASN A CA 1
ATOM 968 C C . ASN A 1 116 ? 1.556 -6.739 -19.421 1.00 98.12 116 ASN A C 1
ATOM 970 O O . ASN A 1 116 ? 2.361 -6.024 -20.001 1.00 98.12 116 ASN A O 1
ATOM 974 N N . HIS A 1 117 ? 0.727 -6.277 -18.476 1.00 98.38 117 HIS A N 1
ATOM 975 C CA . HIS A 1 117 ? 0.731 -4.877 -18.058 1.00 98.38 117 HIS A CA 1
ATOM 976 C C . HIS A 1 117 ? 2.067 -4.453 -17.441 1.00 98.38 117 HIS A C 1
ATOM 978 O O . HIS A 1 117 ? 2.594 -3.419 -17.829 1.00 98.38 117 HIS A O 1
ATOM 984 N N . MET A 1 118 ? 2.630 -5.270 -16.542 1.00 98.06 118 MET A N 1
ATOM 985 C CA . MET A 1 118 ? 3.962 -5.055 -15.973 1.00 98.06 118 MET A CA 1
ATOM 986 C C . MET A 1 118 ? 4.990 -4.869 -17.092 1.00 98.06 118 MET A C 1
ATOM 988 O O . MET A 1 118 ? 5.613 -3.823 -17.162 1.00 98.06 118 MET A O 1
ATOM 992 N N . LEU A 1 119 ? 5.090 -5.823 -18.027 1.00 97.50 119 LEU A N 1
ATOM 993 C CA . LEU A 1 119 ? 6.042 -5.763 -19.143 1.00 97.50 119 LEU A CA 1
ATOM 994 C C . LEU A 1 119 ? 5.855 -4.521 -20.028 1.00 97.50 119 LEU A C 1
ATOM 996 O O . LEU A 1 119 ? 6.842 -3.889 -20.405 1.00 97.50 119 LEU A O 1
ATOM 1000 N N . ASP A 1 120 ? 4.609 -4.172 -20.358 1.00 97.81 120 ASP A N 1
ATOM 1001 C CA . ASP A 1 120 ? 4.292 -2.985 -21.156 1.00 97.81 120 ASP A CA 1
ATOM 1002 C C . ASP A 1 120 ? 4.683 -1.693 -20.415 1.00 97.81 120 ASP A C 1
ATOM 1004 O O . ASP A 1 120 ? 5.249 -0.782 -21.025 1.00 97.81 120 ASP A O 1
ATOM 1008 N N . SER A 1 121 ? 4.414 -1.623 -19.106 1.00 96.38 121 SER A N 1
ATOM 1009 C CA . SER A 1 121 ? 4.762 -0.489 -18.245 1.00 96.38 121 SER A CA 1
ATOM 1010 C C . SER A 1 121 ? 6.283 -0.341 -18.122 1.00 96.38 121 SER A C 1
ATOM 1012 O O . SER A 1 121 ? 6.820 0.723 -18.437 1.00 96.38 121 SER A O 1
ATOM 1014 N N . THR A 1 122 ? 7.010 -1.424 -17.821 1.00 96.50 122 THR A N 1
ATOM 1015 C CA . THR A 1 122 ? 8.481 -1.430 -17.752 1.00 96.50 122 THR A CA 1
ATOM 1016 C C . THR A 1 122 ? 9.116 -1.009 -19.077 1.00 96.50 122 THR A C 1
ATOM 1018 O O . THR A 1 122 ? 10.011 -0.166 -19.100 1.00 96.50 122 THR A O 1
ATOM 1021 N N . ALA A 1 123 ? 8.648 -1.563 -20.203 1.00 95.88 123 ALA A N 1
ATOM 1022 C CA . ALA A 1 123 ? 9.184 -1.233 -21.522 1.00 95.88 123 ALA A CA 1
ATOM 1023 C C . ALA A 1 123 ? 8.932 0.234 -21.891 1.00 95.88 123 ALA A C 1
ATOM 1025 O O . ALA A 1 123 ? 9.788 0.884 -22.496 1.00 95.88 123 ALA A O 1
ATOM 1026 N N . LYS A 1 124 ? 7.763 0.766 -21.518 1.00 96.50 124 LYS A N 1
ATOM 1027 C CA . LYS A 1 124 ? 7.448 2.180 -21.696 1.00 96.50 124 LYS A CA 1
ATOM 1028 C C . LYS A 1 124 ? 8.374 3.060 -20.854 1.00 96.50 124 LYS A C 1
ATOM 1030 O O . LYS A 1 124 ? 8.947 3.985 -21.415 1.00 96.50 124 LYS A O 1
ATOM 1035 N N . MET A 1 125 ? 8.569 2.751 -19.570 1.00 95.31 125 MET A N 1
ATOM 1036 C CA . MET A 1 125 ? 9.466 3.511 -18.690 1.00 95.31 125 MET A CA 1
ATOM 1037 C C . MET A 1 125 ? 10.906 3.505 -19.207 1.00 95.31 125 MET A C 1
ATOM 1039 O O . MET A 1 125 ? 11.498 4.566 -19.373 1.00 95.31 125 MET A O 1
ATOM 1043 N N . ALA A 1 126 ? 11.440 2.337 -19.572 1.00 96.00 126 ALA A N 1
ATOM 1044 C CA . ALA A 1 126 ? 12.786 2.240 -20.132 1.00 96.00 126 ALA A CA 1
ATOM 1045 C C . ALA A 1 126 ? 12.960 3.087 -21.404 1.00 96.00 126 ALA A C 1
ATOM 1047 O O . ALA A 1 126 ? 14.004 3.699 -21.607 1.00 96.00 126 ALA A O 1
ATOM 1048 N N . ASN A 1 127 ? 11.935 3.172 -22.254 1.00 96.75 127 ASN A N 1
ATOM 1049 C CA . ASN A 1 127 ? 11.965 4.046 -23.424 1.00 96.75 127 ASN A CA 1
ATOM 1050 C C . ASN A 1 127 ? 11.861 5.535 -23.047 1.00 96.75 127 ASN A C 1
ATOM 1052 O O . ASN A 1 127 ? 12.629 6.346 -23.560 1.00 96.75 127 ASN A O 1
ATOM 1056 N N . ASP A 1 128 ? 10.938 5.890 -22.150 1.00 96.44 128 ASP A N 1
ATOM 1057 C CA . ASP A 1 128 ? 10.695 7.274 -21.725 1.00 96.44 128 ASP A CA 1
ATOM 1058 C C . ASP A 1 128 ? 11.941 7.887 -21.051 1.00 96.44 128 ASP A C 1
ATOM 1060 O O . ASP A 1 128 ? 12.252 9.056 -21.293 1.00 96.44 128 ASP A O 1
ATOM 1064 N N . PHE A 1 129 ? 12.697 7.083 -20.294 1.00 95.12 129 PHE A N 1
ATOM 1065 C CA . PHE A 1 129 ? 13.944 7.481 -19.628 1.00 95.12 129 PHE A CA 1
ATOM 1066 C C . PHE A 1 129 ? 15.222 7.127 -20.409 1.00 95.12 129 PHE A C 1
ATOM 1068 O O . PHE A 1 129 ? 16.322 7.450 -19.971 1.00 95.12 129 PHE A O 1
ATOM 1075 N N . ASN A 1 130 ? 15.098 6.530 -21.601 1.00 95.69 130 ASN A N 1
ATOM 1076 C CA . ASN A 1 130 ? 16.225 6.137 -22.457 1.00 95.69 130 ASN A CA 1
ATOM 1077 C C . ASN A 1 130 ? 17.247 5.218 -21.742 1.00 95.69 130 ASN A C 1
ATOM 1079 O O . ASN A 1 130 ? 18.458 5.440 -21.798 1.00 95.69 130 ASN A O 1
ATOM 1083 N N . ILE A 1 131 ? 16.736 4.176 -21.091 1.00 97.06 131 ILE A N 1
ATOM 1084 C CA . ILE A 1 131 ? 17.498 3.184 -20.328 1.00 97.06 131 ILE A CA 1
ATOM 1085 C C . ILE A 1 131 ? 18.098 2.126 -21.257 1.00 97.06 131 ILE A C 1
ATOM 1087 O O . ILE A 1 131 ? 17.450 1.660 -22.202 1.00 97.06 131 ILE A O 1
ATOM 1091 N N . ASP A 1 132 ? 19.341 1.723 -20.984 1.00 93.25 132 ASP A N 1
ATOM 1092 C CA . ASP A 1 132 ? 19.968 0.587 -21.658 1.00 93.25 132 ASP A CA 1
ATOM 1093 C C . ASP A 1 132 ? 19.419 -0.727 -21.091 1.00 93.25 132 ASP A C 1
ATOM 1095 O O . ASP A 1 132 ? 19.873 -1.227 -20.071 1.00 93.25 132 ASP A O 1
ATOM 1099 N N . ILE A 1 133 ? 18.452 -1.319 -21.792 1.00 93.94 133 ILE A N 1
ATOM 1100 C CA . ILE A 1 133 ? 17.824 -2.587 -21.387 1.00 93.94 133 ILE A CA 1
ATOM 1101 C C . ILE A 1 133 ? 18.770 -3.802 -21.416 1.00 93.94 133 ILE A C 1
ATOM 1103 O O . ILE A 1 133 ? 18.326 -4.920 -21.157 1.00 93.94 133 ILE A O 1
ATOM 1107 N N . THR A 1 134 ? 20.026 -3.629 -21.843 1.00 92.50 134 THR A N 1
ATOM 1108 C CA . THR A 1 134 ? 21.053 -4.682 -21.812 1.00 92.50 134 THR A CA 1
ATOM 1109 C C . THR A 1 134 ? 21.958 -4.604 -20.586 1.00 92.50 134 THR A C 1
ATOM 1111 O O . THR A 1 134 ? 22.790 -5.494 -20.403 1.00 92.50 134 THR A O 1
ATOM 1114 N N . ASP A 1 135 ? 21.800 -3.558 -19.776 1.00 93.19 135 ASP A N 1
ATOM 1115 C CA . ASP A 1 135 ? 22.517 -3.364 -18.528 1.00 93.19 135 ASP A CA 1
ATOM 1116 C C . ASP A 1 135 ? 21.649 -3.830 -17.349 1.00 93.19 135 ASP A C 1
ATOM 1118 O O . ASP A 1 135 ? 20.698 -3.161 -16.936 1.00 93.19 135 ASP A O 1
ATOM 1122 N N . ASP A 1 136 ? 21.991 -5.008 -16.826 1.00 89.62 136 ASP A N 1
ATOM 1123 C CA . ASP A 1 136 ? 21.286 -5.652 -15.715 1.00 89.62 136 ASP A CA 1
ATOM 1124 C C . ASP A 1 136 ? 21.393 -4.844 -14.399 1.00 89.62 136 ASP A C 1
ATOM 1126 O O . ASP A 1 136 ? 20.645 -5.126 -13.463 1.00 89.62 136 ASP A O 1
ATOM 1130 N N . ASP A 1 137 ? 22.293 -3.850 -14.306 1.00 90.00 137 ASP A N 1
ATOM 1131 C CA . ASP A 1 137 ? 22.408 -2.983 -13.123 1.00 90.00 137 ASP A CA 1
ATOM 1132 C C . ASP A 1 137 ? 21.289 -1.923 -13.068 1.00 90.00 137 ASP A C 1
ATOM 1134 O O . ASP A 1 137 ? 20.939 -1.469 -11.979 1.00 90.00 137 ASP A O 1
ATOM 1138 N N . VAL A 1 138 ? 20.704 -1.549 -14.215 1.00 93.50 138 VAL A N 1
ATOM 1139 C CA . VAL A 1 138 ? 19.680 -0.485 -14.316 1.00 93.50 138 VAL A CA 1
ATOM 1140 C C . VAL A 1 138 ? 18.339 -0.963 -14.873 1.00 93.50 138 VAL A C 1
ATOM 1142 O O . VAL A 1 138 ? 17.336 -0.252 -14.782 1.00 93.50 138 VAL A O 1
ATOM 1145 N N . PHE A 1 139 ? 18.284 -2.164 -15.450 1.00 96.00 139 PHE A N 1
ATOM 1146 C CA . PHE A 1 139 ? 17.062 -2.728 -16.011 1.00 96.00 139 PHE A CA 1
ATOM 1147 C C . PHE A 1 139 ? 16.926 -4.211 -15.667 1.00 96.00 139 PHE A C 1
ATOM 1149 O O . PHE A 1 139 ? 17.682 -5.052 -16.144 1.00 96.00 139 PHE A O 1
ATOM 1156 N N . GLU A 1 140 ? 15.894 -4.553 -14.898 1.00 95.56 140 GLU A N 1
ATOM 1157 C CA . GLU A 1 140 ? 15.620 -5.932 -14.498 1.00 95.56 140 GLU A CA 1
ATOM 1158 C C . GLU A 1 140 ? 14.147 -6.286 -14.720 1.00 95.56 140 GLU A C 1
ATOM 1160 O O . GLU A 1 140 ? 13.242 -5.520 -14.388 1.00 95.56 140 GLU A O 1
ATOM 1165 N N . VAL A 1 141 ? 13.886 -7.476 -15.265 1.00 95.19 141 VAL A N 1
ATOM 1166 C CA . VAL A 1 141 ? 12.530 -8.011 -15.443 1.00 95.19 141 VAL A CA 1
ATOM 1167 C C . VAL A 1 141 ? 12.497 -9.469 -15.006 1.00 95.19 141 VAL A C 1
ATOM 1169 O O . VAL A 1 141 ? 13.080 -10.344 -15.648 1.00 95.19 141 VAL A O 1
ATOM 1172 N N . ASN A 1 142 ? 11.734 -9.744 -13.954 1.00 93.06 142 ASN A N 1
ATOM 1173 C CA . ASN A 1 142 ? 11.504 -11.077 -13.421 1.00 93.06 142 ASN A CA 1
ATOM 1174 C C . ASN A 1 142 ? 10.088 -11.578 -13.732 1.00 93.06 142 ASN A C 1
ATOM 1176 O O . ASN A 1 142 ? 9.315 -11.013 -14.505 1.00 93.06 142 ASN A O 1
ATOM 1180 N N . SER A 1 143 ? 9.733 -12.726 -13.147 1.00 91.81 143 SER A N 1
ATOM 1181 C CA . SER A 1 143 ? 8.413 -13.329 -13.366 1.00 91.81 143 SER A CA 1
ATOM 1182 C C . SER A 1 143 ? 7.265 -12.563 -12.711 1.00 91.81 143 SER A C 1
ATOM 1184 O O . SER A 1 143 ? 6.136 -12.685 -13.192 1.00 91.81 143 SER A O 1
ATOM 1186 N N . PHE A 1 144 ? 7.544 -11.836 -11.629 1.00 93.88 144 PHE A N 1
ATOM 1187 C CA . PHE A 1 144 ? 6.546 -11.148 -10.808 1.00 93.88 144 PHE A CA 1
ATOM 1188 C C . PHE A 1 144 ? 6.932 -9.711 -10.464 1.00 93.88 144 PHE A C 1
ATOM 1190 O O . PHE A 1 144 ? 6.152 -9.037 -9.806 1.00 93.88 144 PHE A O 1
ATOM 1197 N N . ASP A 1 145 ? 8.088 -9.230 -10.905 1.00 96.25 145 ASP A N 1
ATOM 1198 C CA . ASP A 1 145 ? 8.473 -7.841 -10.718 1.00 96.25 145 ASP A CA 1
ATOM 1199 C C . ASP A 1 145 ? 9.370 -7.349 -11.855 1.00 96.25 145 ASP A C 1
ATOM 1201 O O . ASP A 1 145 ? 9.843 -8.130 -12.688 1.00 96.25 145 ASP A O 1
ATOM 1205 N N . SER A 1 146 ? 9.563 -6.038 -11.897 1.00 96.62 146 SER A N 1
ATOM 1206 C CA . SER A 1 146 ? 10.555 -5.372 -12.730 1.00 96.62 146 SER A CA 1
ATOM 1207 C C . SER A 1 146 ? 11.121 -4.154 -12.014 1.00 96.62 146 SER A C 1
ATOM 1209 O O . SER A 1 146 ? 10.403 -3.540 -11.224 1.00 96.62 146 SER A O 1
ATOM 1211 N N . CYS A 1 147 ? 12.340 -3.765 -12.371 1.00 96.19 147 CYS A N 1
ATOM 1212 C CA . CYS A 1 147 ? 13.023 -2.566 -11.903 1.00 96.19 147 CYS A CA 1
ATOM 1213 C C . CYS A 1 147 ? 13.575 -1.781 -13.095 1.00 96.19 147 CYS A C 1
ATOM 1215 O O . CYS A 1 147 ? 14.195 -2.362 -13.987 1.00 96.19 147 CYS A O 1
ATOM 1217 N N . VAL A 1 148 ? 13.370 -0.468 -13.083 1.00 96.69 148 VAL A N 1
ATOM 1218 C CA . VAL A 1 148 ? 14.044 0.488 -13.963 1.00 96.69 148 VAL A CA 1
ATOM 1219 C C . VAL A 1 148 ? 14.685 1.552 -13.078 1.00 96.69 148 VAL A C 1
ATOM 1221 O O . VAL A 1 148 ? 13.972 2.252 -12.362 1.00 96.69 148 VAL A O 1
ATOM 1224 N N . ASP A 1 149 ? 16.010 1.637 -13.101 1.00 95.38 149 ASP A N 1
ATOM 1225 C CA . ASP A 1 149 ? 16.789 2.690 -12.447 1.00 95.38 149 ASP A CA 1
ATOM 1226 C C . ASP A 1 149 ? 17.071 3.794 -13.473 1.00 95.38 149 ASP A C 1
ATOM 1228 O O . ASP A 1 149 ? 17.680 3.533 -14.512 1.00 95.38 149 ASP A O 1
ATOM 1232 N N . ASP A 1 150 ? 16.580 5.008 -13.216 1.00 93.75 150 ASP A N 1
ATOM 1233 C CA . ASP A 1 150 ? 16.766 6.165 -14.100 1.00 93.75 150 ASP A CA 1
ATOM 1234 C C . ASP A 1 150 ? 17.877 7.128 -13.637 1.00 93.75 150 ASP A C 1
ATOM 1236 O O . ASP A 1 150 ? 17.930 8.267 -14.104 1.00 93.75 150 ASP A O 1
ATOM 1240 N N . ASP A 1 151 ? 18.761 6.669 -12.741 1.00 90.88 151 ASP A N 1
ATOM 1241 C CA . ASP A 1 151 ? 19.777 7.423 -11.985 1.00 90.88 151 ASP A CA 1
ATOM 1242 C C . ASP A 1 151 ? 19.220 8.330 -10.866 1.00 90.88 151 ASP A C 1
ATOM 1244 O O . ASP A 1 151 ? 19.989 8.800 -10.017 1.00 90.88 151 ASP A O 1
ATOM 1248 N N . TYR A 1 152 ? 17.912 8.602 -10.836 1.00 90.62 152 TYR A N 1
ATOM 1249 C CA . TYR A 1 152 ? 17.270 9.471 -9.841 1.00 90.62 152 TYR A CA 1
ATOM 1250 C C . TYR A 1 152 ? 16.331 8.699 -8.917 1.00 90.62 152 TYR A C 1
ATOM 1252 O O . TYR A 1 152 ? 16.225 9.004 -7.726 1.00 90.62 152 TYR A O 1
ATOM 1260 N N . GLN A 1 153 ? 15.621 7.729 -9.477 1.00 92.12 153 GLN A N 1
ATOM 1261 C CA . GLN A 1 153 ? 14.570 6.959 -8.850 1.00 92.12 153 GLN A CA 1
ATOM 1262 C C . GLN A 1 153 ? 14.602 5.522 -9.347 1.00 92.12 153 GLN A C 1
ATOM 1264 O O . GLN A 1 153 ? 15.003 5.205 -10.466 1.00 92.12 153 GLN A O 1
ATOM 1269 N N . TRP A 1 154 ? 14.095 4.642 -8.495 1.00 94.31 154 TRP A N 1
ATOM 1270 C CA . TRP A 1 154 ? 13.752 3.294 -8.913 1.00 94.31 154 TRP A CA 1
ATOM 1271 C C . TRP A 1 154 ? 12.278 3.240 -9.238 1.00 94.31 154 TRP A C 1
ATOM 1273 O O . TRP A 1 154 ? 11.447 3.648 -8.428 1.00 94.31 154 TRP A O 1
ATOM 1283 N N . HIS A 1 155 ? 11.972 2.702 -10.409 1.00 95.50 155 HIS A N 1
ATOM 1284 C CA . HIS A 1 155 ? 10.628 2.474 -10.900 1.00 95.50 155 HIS A CA 1
ATOM 1285 C C . HIS A 1 155 ? 10.345 0.980 -10.903 1.00 95.50 155 HIS A C 1
ATOM 1287 O O . HIS A 1 155 ? 10.952 0.204 -11.645 1.00 95.50 155 HIS A O 1
ATOM 1293 N N . MET A 1 156 ? 9.405 0.579 -10.064 1.00 96.19 156 MET A N 1
ATOM 1294 C CA . MET A 1 156 ? 9.109 -0.812 -9.795 1.00 96.19 156 MET A CA 1
ATOM 1295 C C . MET A 1 156 ? 7.693 -1.135 -10.244 1.00 96.19 156 MET A C 1
ATOM 1297 O O . MET A 1 156 ? 6.764 -0.369 -10.004 1.00 96.19 156 MET A O 1
ATOM 1301 N N . CYS A 1 157 ? 7.510 -2.306 -10.840 1.00 97.00 157 CYS A N 1
ATOM 1302 C CA . CYS A 1 157 ? 6.187 -2.887 -11.040 1.00 97.00 157 CYS A CA 1
ATOM 1303 C C . CYS A 1 157 ? 6.178 -4.253 -10.363 1.00 97.00 157 CYS A C 1
ATOM 1305 O O . CYS A 1 157 ? 7.093 -5.045 -10.567 1.00 97.00 157 CYS A O 1
ATOM 1307 N N . ASN A 1 158 ? 5.177 -4.538 -9.537 1.00 97.69 158 ASN A N 1
ATOM 1308 C CA . ASN A 1 158 ? 5.058 -5.775 -8.770 1.00 97.69 158 ASN A CA 1
ATOM 1309 C C . ASN A 1 158 ? 3.730 -6.462 -9.089 1.00 97.69 158 ASN A C 1
ATOM 1311 O O . ASN A 1 158 ? 2.666 -5.847 -9.036 1.00 97.69 158 ASN A O 1
ATOM 1315 N N . VAL A 1 159 ? 3.785 -7.756 -9.390 1.00 98.12 159 VAL A N 1
ATOM 1316 C CA . VAL A 1 159 ? 2.627 -8.609 -9.643 1.00 98.12 159 VAL A CA 1
ATOM 1317 C C . VAL A 1 159 ? 2.392 -9.508 -8.439 1.00 98.12 159 VAL A C 1
ATOM 1319 O O . VAL A 1 159 ? 3.117 -10.479 -8.220 1.00 98.12 159 VAL A O 1
ATOM 1322 N N . ILE A 1 160 ? 1.331 -9.226 -7.687 1.00 97.75 160 ILE A N 1
ATOM 1323 C CA . ILE A 1 160 ? 0.956 -9.984 -6.489 1.00 97.75 160 ILE A CA 1
ATOM 1324 C C . ILE A 1 160 ? -0.385 -10.690 -6.684 1.00 97.75 160 ILE A C 1
ATOM 1326 O O . ILE A 1 160 ? -1.224 -10.245 -7.465 1.00 97.75 160 ILE A O 1
ATOM 1330 N N . GLN A 1 161 ? -0.598 -11.799 -5.976 1.00 97.56 161 GLN A N 1
ATOM 1331 C CA . GLN A 1 161 ? -1.890 -12.484 -5.950 1.00 97.56 161 GLN A CA 1
ATOM 1332 C C . GLN A 1 161 ? -2.663 -12.079 -4.701 1.00 97.56 161 GLN A C 1
ATOM 1334 O O . GLN A 1 161 ? -2.126 -12.152 -3.600 1.00 97.56 161 GLN A O 1
ATOM 1339 N N . PHE A 1 162 ? -3.940 -11.751 -4.854 1.00 96.75 162 PHE A N 1
ATOM 1340 C CA . PHE A 1 162 ? -4.845 -11.627 -3.725 1.00 96.75 162 PHE A CA 1
ATOM 1341 C C . PHE A 1 162 ? -5.449 -12.984 -3.363 1.00 96.75 162 PHE A C 1
ATOM 1343 O O . PHE A 1 162 ? -6.041 -13.670 -4.203 1.00 96.75 162 PHE A O 1
ATOM 1350 N N . LYS A 1 163 ? -5.356 -13.345 -2.081 1.00 94.69 163 LYS A N 1
ATOM 1351 C CA . LYS A 1 163 ? -6.096 -14.470 -1.506 1.00 94.69 163 LYS A CA 1
ATOM 1352 C C . LYS A 1 163 ? -6.959 -13.978 -0.359 1.00 94.69 163 LYS A C 1
ATOM 1354 O O . LYS A 1 163 ? -6.464 -13.360 0.578 1.00 94.69 163 LYS A O 1
ATOM 1359 N N . ALA A 1 164 ? -8.238 -14.331 -0.366 1.00 91.00 164 ALA A N 1
ATOM 1360 C CA . ALA A 1 164 ? -9.165 -13.947 0.695 1.00 91.00 164 ALA A CA 1
ATOM 1361 C C . ALA A 1 164 ? -8.723 -14.464 2.079 1.00 91.00 164 ALA A C 1
ATOM 1363 O O . ALA A 1 164 ? -9.011 -13.835 3.091 1.00 91.00 164 ALA A O 1
ATOM 1364 N N . SER A 1 165 ? -7.978 -15.575 2.131 1.00 89.50 165 SER A N 1
ATOM 1365 C CA . SER A 1 165 ? -7.394 -16.112 3.367 1.00 89.50 165 SER A CA 1
ATOM 1366 C C . SER A 1 165 ? -6.255 -15.270 3.955 1.00 89.50 165 SER A C 1
ATOM 1368 O O . SER A 1 165 ? -5.852 -15.516 5.088 1.00 89.50 165 SER A O 1
ATOM 1370 N N . GLU A 1 166 ? -5.691 -14.342 3.182 1.00 88.12 166 GLU A N 1
ATOM 1371 C CA . GLU A 1 166 ? -4.593 -13.455 3.594 1.00 88.12 166 GLU A CA 1
ATOM 1372 C C . GLU A 1 166 ? -5.108 -12.109 4.122 1.00 88.12 166 GLU A C 1
ATOM 1374 O O . GLU A 1 166 ? -4.314 -11.279 4.559 1.00 88.12 166 GLU A O 1
ATOM 1379 N N . ILE A 1 167 ? -6.431 -11.900 4.134 1.00 88.56 167 ILE A N 1
ATOM 1380 C CA . ILE A 1 167 ? -7.032 -10.725 4.758 1.00 88.56 167 ILE A CA 1
ATOM 1381 C C . ILE A 1 167 ? -6.691 -10.724 6.253 1.00 88.56 167 ILE A C 1
ATOM 1383 O O . ILE A 1 167 ? -7.071 -11.621 7.013 1.00 88.56 167 ILE A O 1
ATOM 1387 N N . ILE A 1 168 ? -5.986 -9.683 6.682 1.00 81.25 168 ILE A N 1
ATOM 1388 C CA . ILE A 1 168 ? -5.627 -9.468 8.076 1.00 81.25 168 ILE A CA 1
ATOM 1389 C C . ILE A 1 168 ? -6.882 -9.011 8.822 1.00 81.25 168 ILE A C 1
ATOM 1391 O O . ILE A 1 168 ? -7.540 -8.039 8.449 1.00 81.25 168 ILE A O 1
ATOM 1395 N N . GLY A 1 169 ? -7.227 -9.759 9.873 1.00 64.94 169 GLY A N 1
ATOM 1396 C CA . GLY A 1 169 ? -8.437 -9.539 10.672 1.00 64.94 169 GLY A CA 1
ATOM 1397 C C . GLY A 1 169 ? -9.220 -10.806 11.025 1.00 64.94 169 GLY A C 1
ATOM 1398 O O . GLY A 1 169 ? -10.102 -10.726 11.868 1.00 64.94 169 GLY A O 1
ATOM 1399 N N . ASP A 1 170 ? -8.871 -11.972 10.459 1.00 46.91 170 ASP A N 1
ATOM 1400 C CA . ASP A 1 170 ? -9.653 -13.215 10.640 1.00 46.91 170 ASP A CA 1
ATOM 1401 C C . ASP A 1 170 ? -9.047 -14.246 11.612 1.00 46.91 170 ASP A C 1
ATOM 1403 O O . ASP A 1 170 ? -9.588 -15.338 11.783 1.00 46.91 170 ASP A O 1
ATOM 1407 N N . LYS A 1 171 ? -7.957 -13.921 12.320 1.00 41.38 171 LYS A N 1
ATOM 1408 C CA . LYS A 1 171 ? -7.552 -14.715 13.492 1.00 41.38 171 LYS A CA 1
ATOM 1409 C C . LYS A 1 171 ? -8.252 -14.168 14.725 1.00 41.38 171 LYS A C 1
ATOM 1411 O O . LYS A 1 171 ? -7.672 -13.389 15.478 1.00 41.38 171 LYS A O 1
ATOM 1416 N N . GLU A 1 172 ? -9.491 -14.612 14.924 1.00 40.56 172 GLU A N 1
ATOM 1417 C CA . GLU A 1 172 ? -10.124 -14.639 16.239 1.00 40.56 172 GLU A CA 1
ATOM 1418 C C . GLU A 1 172 ? -9.094 -15.168 17.251 1.00 40.56 172 GLU A C 1
ATOM 1420 O O . GLU A 1 172 ? -8.759 -16.355 17.274 1.00 40.56 172 GLU A O 1
ATOM 1425 N N . LYS A 1 173 ? -8.556 -14.292 18.104 1.00 36.66 173 LYS A N 1
ATOM 1426 C CA . LYS A 1 173 ? -8.155 -14.758 19.424 1.00 36.66 173 LYS A CA 1
ATOM 1427 C C . LYS A 1 173 ? -9.467 -15.135 20.097 1.00 36.66 173 LYS A C 1
ATOM 1429 O O . LYS A 1 173 ? -10.243 -14.249 20.442 1.00 36.66 173 LYS A O 1
ATOM 1434 N N . GLU A 1 174 ? -9.717 -16.438 20.224 1.00 35.56 174 GLU A N 1
ATOM 1435 C CA . GLU A 1 174 ? -10.664 -16.982 21.193 1.00 35.56 174 GLU A C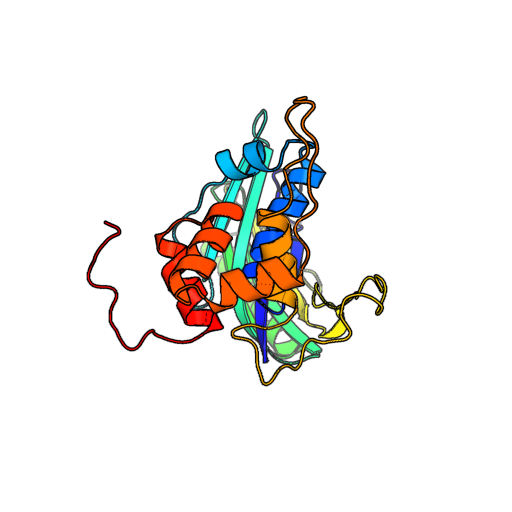A 1
ATOM 1436 C C . GLU A 1 174 ? -10.286 -16.419 22.575 1.00 35.56 174 GLU A C 1
ATOM 1438 O O . GLU A 1 174 ? -9.444 -16.967 23.283 1.00 35.56 174 GLU A O 1
ATOM 1443 N N . LEU A 1 175 ? -10.848 -15.263 22.922 1.00 38.47 175 LEU A N 1
ATOM 1444 C CA . LEU A 1 175 ? -10.962 -14.789 24.292 1.00 38.47 175 LEU A CA 1
ATOM 1445 C C . LEU A 1 175 ? -12.395 -15.065 24.737 1.00 38.47 175 LEU A C 1
ATOM 1447 O O . LEU A 1 175 ? -13.337 -14.901 23.961 1.00 38.47 175 LEU A O 1
ATOM 1451 N N . ASP A 1 176 ? -12.506 -15.569 25.962 1.00 34.44 176 ASP A N 1
ATOM 1452 C CA . ASP A 1 176 ? -13.644 -16.295 26.515 1.00 34.44 176 ASP A CA 1
ATOM 1453 C C . ASP A 1 176 ? -15.027 -15.795 26.064 1.00 34.44 176 ASP A C 1
ATOM 1455 O O . ASP A 1 176 ? -15.456 -14.677 26.347 1.00 34.44 176 ASP A O 1
ATOM 1459 N N . LYS A 1 177 ? -15.800 -16.714 25.466 1.00 40.31 177 LYS A N 1
ATOM 1460 C CA . LYS A 1 177 ? -17.243 -16.585 25.176 1.00 40.31 177 LYS A CA 1
ATOM 1461 C C . LYS A 1 177 ? -18.112 -16.383 26.434 1.00 40.31 177 LYS A C 1
ATOM 1463 O O . LYS A 1 177 ? -19.335 -16.484 26.344 1.00 40.31 177 LYS A O 1
ATOM 1468 N N . SER A 1 178 ? -17.522 -16.154 27.610 1.00 41.50 178 SER A N 1
ATOM 1469 C CA . SER A 1 178 ? -18.266 -15.851 28.833 1.00 41.50 178 SER A CA 1
ATOM 1470 C C . SER A 1 178 ? -18.816 -14.427 28.845 1.00 41.50 178 SER A C 1
ATOM 1472 O O . SER A 1 178 ? -19.872 -14.217 29.434 1.00 41.50 178 SER A O 1
ATOM 1474 N N . ASP A 1 179 ? -18.164 -13.484 28.153 1.00 45.28 179 ASP A N 1
ATOM 1475 C CA . ASP A 1 179 ? -18.484 -12.053 28.283 1.00 45.28 179 ASP A CA 1
ATOM 1476 C C . ASP A 1 179 ? -19.290 -11.496 27.093 1.00 45.28 179 ASP A C 1
ATOM 1478 O O . ASP A 1 179 ? -19.869 -10.417 27.187 1.00 45.28 179 ASP A O 1
ATOM 1482 N N . SER A 1 180 ? -19.388 -12.243 25.986 1.00 43.97 180 SER A N 1
ATOM 1483 C CA . SER A 1 180 ? -20.183 -11.886 24.795 1.00 43.97 180 SER A CA 1
ATOM 1484 C C . SER A 1 180 ? -21.582 -12.517 24.772 1.00 43.97 180 SER A C 1
ATOM 1486 O O . SER A 1 180 ? -22.306 -12.401 23.782 1.00 43.97 180 SER A O 1
ATOM 1488 N N . ALA A 1 181 ? -21.975 -13.223 25.836 1.00 41.62 181 ALA A N 1
ATOM 1489 C CA . ALA A 1 181 ? -23.272 -13.881 25.954 1.00 41.62 181 ALA A CA 1
ATOM 1490 C C . ALA A 1 181 ? -24.395 -12.849 26.190 1.00 41.62 181 ALA A C 1
ATOM 1492 O O . ALA A 1 181 ? -24.969 -12.769 27.273 1.00 41.62 181 ALA A O 1
ATOM 1493 N N . GLY A 1 182 ? -24.699 -12.034 25.180 1.00 46.72 182 GLY A N 1
ATOM 1494 C CA . GLY A 1 182 ? -25.762 -11.028 25.255 1.00 46.72 182 GLY A CA 1
ATOM 1495 C C . GLY A 1 182 ? -25.876 -10.073 24.066 1.00 46.72 182 GLY A C 1
ATOM 1496 O O . GLY A 1 182 ? -26.905 -9.412 23.951 1.00 46.72 182 GLY A O 1
ATOM 1497 N N . LEU A 1 183 ? -24.878 -10.015 23.181 1.00 47.84 183 LEU A N 1
ATOM 1498 C CA . LEU A 1 183 ? -24.905 -9.155 21.997 1.00 47.84 183 LEU A CA 1
ATOM 1499 C C . LEU A 1 183 ? -25.828 -9.774 20.941 1.00 47.84 183 LEU A C 1
ATOM 1501 O O . LEU A 1 183 ? -25.524 -10.795 20.331 1.00 47.84 183 LEU A O 1
ATOM 1505 N N . ASN A 1 184 ? -27.019 -9.200 20.799 1.00 48.34 184 ASN A N 1
ATOM 1506 C CA . ASN A 1 184 ? -27.934 -9.508 19.707 1.00 48.34 184 ASN A CA 1
ATOM 1507 C C . ASN A 1 184 ? -27.664 -8.463 18.615 1.00 48.34 184 ASN A C 1
ATOM 1509 O O . ASN A 1 184 ? -27.978 -7.290 18.826 1.00 48.34 184 ASN A O 1
ATOM 1513 N N . ASP A 1 185 ? -27.121 -8.880 17.467 1.00 53.09 185 ASP A N 1
ATOM 1514 C CA . ASP A 1 185 ? -26.759 -7.996 16.338 1.00 53.09 185 ASP A CA 1
ATOM 1515 C C . ASP A 1 185 ? -27.909 -7.072 15.881 1.00 53.09 185 ASP A C 1
ATOM 1517 O O . ASP A 1 185 ? -27.681 -5.998 15.329 1.00 53.09 185 ASP A O 1
ATOM 1521 N N . ASP A 1 186 ? -29.161 -7.451 16.155 1.00 52.03 186 ASP A N 1
ATOM 1522 C CA . ASP A 1 186 ? -30.358 -6.690 15.782 1.00 52.03 186 ASP A CA 1
ATOM 1523 C C . ASP A 1 186 ? -30.710 -5.522 16.738 1.00 52.03 186 ASP A C 1
ATOM 1525 O O . ASP A 1 186 ? -31.645 -4.768 16.455 1.00 52.03 186 ASP A O 1
ATOM 1529 N N . ILE A 1 187 ? -30.025 -5.367 17.883 1.00 60.56 187 ILE A N 1
ATOM 1530 C CA . ILE A 1 187 ? -30.367 -4.367 18.922 1.00 60.56 187 ILE A CA 1
ATOM 1531 C C . ILE A 1 187 ? -29.369 -3.197 18.977 1.00 60.56 187 ILE A C 1
ATOM 1533 O O . ILE A 1 187 ? -29.764 -2.079 19.320 1.00 60.56 187 ILE A O 1
ATOM 1537 N N . HIS A 1 188 ? -28.107 -3.422 18.613 1.00 62.56 188 HIS A N 1
ATOM 1538 C CA . HIS A 1 188 ? -27.013 -2.473 18.837 1.00 62.56 188 HIS A CA 1
ATOM 1539 C C . HIS A 1 188 ? -26.710 -1.588 17.617 1.00 62.56 188 HIS A C 1
ATOM 1541 O O . HIS A 1 188 ? -26.986 -1.940 16.470 1.00 62.56 188 HIS A O 1
ATOM 1547 N N . LYS A 1 189 ? -26.173 -0.379 17.847 1.00 66.12 189 LYS A N 1
ATOM 1548 C CA . LYS A 1 189 ? -25.896 0.597 16.773 1.00 66.12 189 LYS A CA 1
ATOM 1549 C C . LYS A 1 189 ? -24.754 0.202 15.834 1.00 66.12 189 LYS A C 1
ATOM 1551 O O . LYS A 1 189 ? -24.747 0.719 14.706 1.00 66.12 189 LYS A O 1
ATOM 1556 N N . TYR A 1 190 ? -23.810 -0.616 16.299 1.00 62.81 190 TYR A N 1
ATOM 1557 C CA . TYR A 1 190 ? -22.574 -0.998 15.603 1.00 62.81 190 TYR A CA 1
ATOM 1558 C C . TYR A 1 190 ? -22.323 -2.510 15.684 1.00 62.81 190 TYR A C 1
ATOM 1560 O O . TYR A 1 190 ? -23.036 -3.206 16.398 1.00 62.81 190 TYR A O 1
ATOM 1568 N N . SER A 1 191 ? -21.325 -3.021 14.953 1.00 61.28 191 SER A N 1
ATOM 1569 C CA . SER A 1 191 ? -20.898 -4.416 15.111 1.00 61.28 191 SER A CA 1
ATOM 1570 C C . SER A 1 191 ? -20.116 -4.615 16.411 1.00 61.28 191 SER A C 1
ATOM 1572 O O . SER A 1 191 ? -19.547 -3.666 16.961 1.00 61.28 191 SER A O 1
ATOM 1574 N N . ASP A 1 192 ? -20.043 -5.860 16.874 1.00 61.47 192 ASP A N 1
ATOM 1575 C CA . ASP A 1 192 ? -19.309 -6.252 18.081 1.00 61.47 192 ASP A CA 1
ATOM 1576 C C . ASP A 1 192 ? -17.842 -5.796 18.075 1.00 61.47 192 ASP A C 1
ATOM 1578 O O . ASP A 1 192 ? -17.297 -5.438 19.122 1.00 61.47 192 ASP A O 1
ATOM 1582 N N . GLU A 1 193 ? -17.187 -5.780 16.911 1.00 57.81 193 GLU A N 1
ATOM 1583 C CA . GLU A 1 193 ? -15.804 -5.310 16.769 1.00 57.81 193 GLU A CA 1
ATOM 1584 C C . GLU A 1 193 ? -15.658 -3.838 17.162 1.00 57.81 193 GLU A C 1
ATOM 1586 O O . GLU A 1 193 ? -14.731 -3.489 17.891 1.00 57.81 193 GLU A O 1
ATOM 1591 N N . VAL A 1 194 ? -16.601 -2.985 16.752 1.00 58.84 194 VAL A N 1
ATOM 1592 C CA . VAL A 1 194 ? -16.560 -1.542 17.032 1.00 58.84 194 VAL A CA 1
ATOM 1593 C C . VAL A 1 194 ? -16.665 -1.280 18.534 1.00 58.84 194 VAL A C 1
ATOM 1595 O O . VAL A 1 194 ? -15.922 -0.460 19.074 1.00 58.84 194 VAL A O 1
ATOM 1598 N N . TYR A 1 195 ? -17.539 -2.003 19.241 1.00 64.00 195 TYR A N 1
ATOM 1599 C CA . TYR A 1 195 ? -17.657 -1.871 20.697 1.00 64.00 195 TYR A CA 1
ATOM 1600 C C . TYR A 1 195 ? -16.406 -2.356 21.431 1.00 64.00 195 TYR A C 1
ATOM 1602 O O . TYR A 1 195 ? -15.984 -1.722 22.399 1.00 64.00 195 TYR A O 1
ATOM 1610 N N . LYS A 1 196 ? -15.782 -3.447 20.967 1.00 64.19 196 LYS A N 1
ATOM 1611 C CA . LYS A 1 196 ? -14.518 -3.947 21.533 1.00 64.19 196 LYS A CA 1
ATOM 1612 C C . LYS A 1 196 ? -13.388 -2.928 21.381 1.00 64.19 196 LYS A C 1
ATOM 1614 O O . LYS A 1 196 ? -12.609 -2.744 22.311 1.00 64.19 196 LYS A O 1
ATOM 1619 N N . GLU A 1 197 ? -13.308 -2.244 20.244 1.00 60.12 197 GLU A N 1
ATOM 1620 C CA . GLU A 1 197 ? -12.298 -1.206 20.019 1.00 60.12 197 GLU A CA 1
ATOM 1621 C C . GLU A 1 197 ? -12.568 0.052 20.832 1.00 60.12 197 GLU A C 1
ATOM 1623 O O . GLU A 1 197 ? -11.655 0.583 21.459 1.00 60.12 197 GLU A O 1
ATOM 1628 N N . LEU A 1 198 ? -13.824 0.484 20.915 1.00 63.19 198 LEU A N 1
ATOM 1629 C CA . LEU A 1 198 ? -14.197 1.604 21.768 1.00 63.19 198 LEU A CA 1
ATOM 1630 C C . LEU A 1 198 ? -13.897 1.313 23.234 1.00 63.19 198 LEU A C 1
ATOM 1632 O O . LEU A 1 198 ? -13.411 2.200 23.923 1.00 63.19 198 LEU A O 1
ATOM 1636 N N . LYS A 1 199 ? -14.086 0.073 23.705 1.00 66.25 199 LYS A N 1
ATOM 1637 C CA . LYS A 1 199 ? -13.713 -0.318 25.072 1.00 66.25 199 LYS A CA 1
ATOM 1638 C C . LYS A 1 199 ? -12.250 0.007 25.380 1.00 66.25 199 LYS A C 1
ATOM 1640 O O . LYS A 1 199 ? -11.979 0.510 26.461 1.00 66.25 199 LYS A O 1
ATOM 1645 N N . SER A 1 200 ? -11.336 -0.175 24.424 1.00 61.16 200 SER A N 1
ATOM 1646 C CA . SER A 1 200 ? -9.915 0.162 24.609 1.00 61.16 200 SER A CA 1
ATOM 1647 C C . SER A 1 200 ? -9.641 1.666 24.779 1.00 61.16 200 SER A C 1
ATOM 1649 O O . SER A 1 200 ? -8.598 2.037 25.305 1.00 61.16 200 SER A O 1
ATOM 1651 N N . ILE A 1 201 ? -10.593 2.529 24.400 1.00 59.25 201 ILE A N 1
ATOM 1652 C CA . ILE A 1 201 ? -10.579 3.978 24.674 1.00 59.25 201 ILE A CA 1
ATOM 1653 C C . ILE A 1 201 ? -11.039 4.273 26.112 1.00 59.25 201 ILE A C 1
ATOM 1655 O O . ILE A 1 201 ? -10.577 5.231 26.728 1.00 59.25 201 ILE A O 1
ATOM 1659 N N . TYR A 1 202 ? -11.959 3.463 26.650 1.00 53.12 202 TYR A N 1
ATOM 1660 C CA . TYR A 1 202 ? -12.439 3.570 28.036 1.00 53.12 202 TYR A CA 1
ATOM 1661 C C . TYR A 1 202 ? -11.496 2.890 29.040 1.00 53.12 202 TYR A C 1
ATOM 1663 O O . TYR A 1 202 ? -11.563 3.170 30.238 1.00 53.12 202 TYR A O 1
ATOM 1671 N N . GLU A 1 203 ? -10.616 2.004 28.571 1.00 50.09 203 GLU A N 1
ATOM 1672 C CA . GLU A 1 203 ? -9.563 1.400 29.380 1.00 50.09 203 GLU A CA 1
ATOM 1673 C C . GLU A 1 203 ? -8.435 2.422 29.634 1.00 50.09 203 GLU A C 1
ATOM 1675 O O . GLU A 1 203 ? -7.982 3.097 28.708 1.00 50.09 203 GLU A O 1
ATOM 1680 N N . PRO A 1 204 ? -7.956 2.582 30.883 1.00 41.03 204 PRO A N 1
ATOM 1681 C CA . PRO A 1 204 ? -6.864 3.503 31.170 1.00 41.03 204 PRO A CA 1
ATOM 1682 C C . PRO A 1 204 ? -5.590 3.078 30.428 1.00 41.03 204 PRO A C 1
ATOM 1684 O O . PRO A 1 204 ? -5.141 1.940 30.568 1.00 41.03 204 PRO A O 1
ATOM 1687 N N . LEU A 1 205 ? -4.965 4.007 29.699 1.00 37.59 205 LEU A N 1
ATOM 1688 C CA . LEU A 1 205 ? -3.630 3.804 29.135 1.00 37.59 205 LEU A CA 1
ATOM 1689 C C . LEU A 1 205 ? -2.632 3.499 30.276 1.00 37.59 205 LEU A C 1
ATOM 1691 O O . LEU A 1 205 ? -2.643 4.203 31.293 1.00 37.59 205 LEU A O 1
ATOM 1695 N N . PRO A 1 206 ? -1.750 2.487 30.150 1.00 33.91 206 PRO A N 1
ATOM 1696 C CA . PRO A 1 206 ? -0.840 2.038 31.211 1.00 33.91 206 PRO A CA 1
ATOM 1697 C C . PRO A 1 206 ? 0.338 2.996 31.486 1.00 33.91 206 PRO A C 1
ATOM 1699 O O . PRO A 1 206 ? 1.403 2.577 31.937 1.00 33.91 206 PRO A O 1
ATOM 1702 N N . MET A 1 207 ? 0.153 4.299 31.284 1.00 36.00 207 MET A N 1
ATOM 1703 C CA . MET A 1 207 ? 1.084 5.342 31.696 1.00 36.00 207 MET A CA 1
ATOM 1704 C C . MET A 1 207 ? 0.345 6.356 32.552 1.00 36.00 207 MET A C 1
ATOM 1706 O O . MET A 1 207 ? -0.261 7.282 32.048 1.00 36.00 207 MET A O 1
ATOM 1710 N N . TYR A 1 208 ? 0.383 6.152 33.863 1.00 29.58 208 TYR A N 1
ATOM 1711 C CA . TYR A 1 208 ? 0.735 7.158 34.868 1.00 29.58 208 TYR A CA 1
ATOM 1712 C C . TYR A 1 208 ? 0.576 6.483 36.229 1.00 29.58 208 TYR A C 1
ATOM 1714 O O . TYR A 1 208 ? -0.502 6.019 36.588 1.00 29.58 208 TYR A O 1
ATOM 1722 N N . GLY A 1 209 ? 1.666 6.419 36.995 1.00 30.83 209 GLY A N 1
ATOM 1723 C CA . GLY A 1 209 ? 1.683 5.893 38.359 1.00 30.83 209 GLY A CA 1
ATOM 1724 C C . GLY A 1 209 ? 0.854 6.737 39.331 1.00 30.83 209 GLY A C 1
ATOM 1725 O O . GLY A 1 209 ? 1.412 7.416 40.191 1.00 30.83 209 GLY A O 1
ATOM 1726 N N . CYS A 1 210 ? -0.472 6.682 39.226 1.00 25.86 210 CYS A N 1
ATOM 1727 C CA . CYS A 1 210 ? -1.386 7.179 40.237 1.00 25.86 210 CYS A CA 1
ATOM 1728 C C . CYS A 1 210 ? -2.088 5.984 40.881 1.00 25.86 210 CYS A C 1
ATOM 1730 O O . CYS A 1 210 ? -2.799 5.224 40.238 1.00 25.86 210 CYS A O 1
ATOM 1732 N N . ALA A 1 211 ? -1.864 5.784 42.174 1.00 37.06 211 ALA A N 1
ATOM 1733 C CA . ALA A 1 211 ? -2.652 4.840 42.943 1.00 37.06 211 ALA A CA 1
ATOM 1734 C C . ALA A 1 211 ? -4.063 5.415 43.126 1.00 37.06 211 ALA A C 1
ATOM 1736 O O . ALA A 1 211 ? -4.286 6.236 44.013 1.00 37.06 211 ALA A O 1
ATOM 1737 N N . THR A 1 212 ? -5.022 4.972 42.319 1.00 31.86 212 THR A N 1
ATOM 1738 C CA . THR A 1 212 ? -6.448 5.135 42.620 1.00 31.86 212 THR A CA 1
ATOM 1739 C C . THR A 1 212 ? -7.180 3.839 42.319 1.00 31.86 212 THR A C 1
ATOM 1741 O O . THR A 1 212 ? -6.842 3.151 41.372 1.00 31.86 212 THR A O 1
ATOM 1744 N N . ASN A 1 213 ? -8.151 3.469 43.149 1.00 38.19 213 ASN A N 1
ATOM 1745 C CA . ASN A 1 213 ? -8.961 2.265 42.965 1.00 38.19 213 ASN A CA 1
ATOM 1746 C C . ASN A 1 213 ? -9.684 2.326 41.603 1.00 38.19 213 ASN A C 1
ATOM 1748 O O . ASN A 1 213 ? -10.658 3.064 41.472 1.00 38.19 213 ASN A O 1
ATOM 1752 N N . TYR A 1 214 ? -9.186 1.606 40.596 1.00 44.50 214 TYR A N 1
ATOM 1753 C CA . TYR A 1 214 ? -9.729 1.609 39.236 1.00 44.50 214 TYR A CA 1
ATOM 1754 C C . TYR A 1 214 ? -10.903 0.627 39.141 1.00 44.50 214 TYR A C 1
ATOM 1756 O O . TYR A 1 214 ? -10.736 -0.564 39.394 1.00 44.50 214 TYR A O 1
ATOM 1764 N N . ALA A 1 215 ? -12.095 1.125 38.814 1.00 44.97 215 ALA A N 1
ATOM 1765 C CA . ALA A 1 215 ? -13.200 0.279 38.377 1.00 44.97 215 ALA A CA 1
ATOM 1766 C C . ALA A 1 215 ? -13.009 0.013 36.879 1.00 44.97 215 ALA A C 1
ATOM 1768 O O . ALA A 1 215 ? -13.023 0.956 36.091 1.00 44.97 215 ALA A O 1
ATOM 1769 N N . GLU A 1 216 ? -12.776 -1.242 36.498 1.00 56.72 216 GLU A N 1
ATOM 1770 C CA . GLU A 1 216 ? -12.776 -1.661 35.094 1.00 56.72 216 GLU A CA 1
ATOM 1771 C C . GLU A 1 216 ? -14.161 -1.373 34.499 1.00 56.72 216 GLU A C 1
ATOM 1773 O O . GLU A 1 216 ? -15.160 -1.904 34.986 1.00 56.72 216 GLU A O 1
ATOM 1778 N N . THR A 1 217 ? -14.241 -0.513 33.480 1.00 60.78 217 THR A N 1
ATOM 1779 C CA . THR A 1 217 ? -15.498 -0.290 32.756 1.00 60.78 217 THR A CA 1
ATOM 1780 C C . THR A 1 217 ? -15.821 -1.544 31.953 1.00 60.78 217 THR A C 1
ATOM 1782 O O . THR A 1 217 ? -15.034 -1.998 31.117 1.00 60.78 217 THR A O 1
ATOM 1785 N N . SER A 1 218 ? -16.973 -2.142 32.234 1.00 68.75 218 SER A N 1
ATOM 1786 C CA . SER A 1 218 ? -17.408 -3.356 31.550 1.00 68.75 218 SER A CA 1
ATOM 1787 C C . SER A 1 218 ? -17.781 -3.061 30.093 1.00 68.75 218 SER A C 1
ATOM 1789 O O . SER A 1 218 ? -18.199 -1.954 29.753 1.00 68.75 218 SER A O 1
ATOM 1791 N N . LEU A 1 219 ? -17.683 -4.067 29.213 1.00 63.12 219 LEU A N 1
ATOM 1792 C CA . LEU A 1 219 ? -18.104 -3.919 27.812 1.00 63.12 219 LEU A CA 1
ATOM 1793 C C . LEU A 1 219 ? -19.586 -3.501 27.708 1.00 63.12 219 LEU A C 1
ATOM 1795 O O . LEU A 1 219 ? -19.939 -2.727 26.826 1.00 63.12 219 LEU A O 1
ATOM 1799 N N . GLY A 1 220 ? -20.433 -3.955 28.639 1.00 66.50 220 GLY A N 1
ATOM 1800 C CA . GLY A 1 220 ? -21.845 -3.571 28.709 1.00 66.50 220 GLY A CA 1
ATOM 1801 C C . GLY A 1 220 ? -22.064 -2.079 28.981 1.00 66.50 220 GLY A C 1
ATOM 1802 O O . GLY A 1 220 ? -22.874 -1.456 28.304 1.00 66.50 220 GLY A O 1
ATOM 1803 N N . GLU A 1 221 ? -21.308 -1.486 29.910 1.00 65.88 221 GLU A N 1
ATOM 1804 C CA . GLU A 1 221 ? -21.382 -0.043 30.201 1.0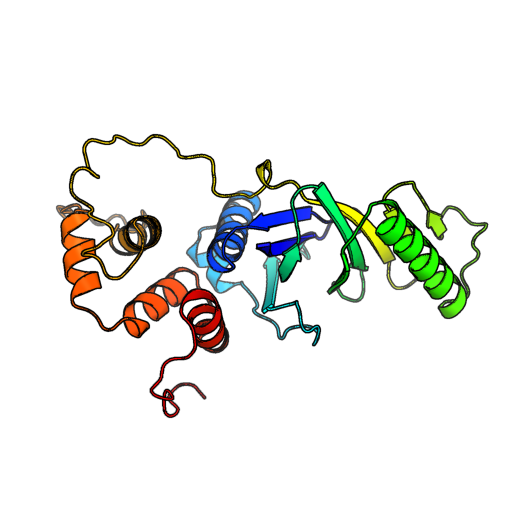0 65.88 221 GLU A CA 1
ATOM 1805 C C . GLU A 1 221 ? -20.893 0.802 29.017 1.00 65.88 221 GLU A C 1
ATOM 1807 O O . GLU A 1 221 ? -21.471 1.845 28.715 1.00 65.88 221 GLU A O 1
ATOM 1812 N N . VAL A 1 222 ? -19.869 0.319 28.307 1.00 64.56 222 VAL A N 1
ATOM 1813 C CA . VAL A 1 222 ? -19.364 0.946 27.078 1.00 64.56 222 VAL A CA 1
ATOM 1814 C C . VAL A 1 222 ? -20.434 0.924 25.983 1.00 64.56 222 VAL A C 1
ATOM 1816 O O . VAL A 1 222 ? -20.705 1.959 25.375 1.00 64.56 222 VAL A O 1
ATOM 1819 N N . ILE A 1 223 ? -21.097 -0.219 25.767 1.00 67.25 223 ILE A N 1
ATOM 1820 C CA . ILE A 1 223 ? -22.189 -0.351 24.789 1.00 67.25 223 ILE A CA 1
ATOM 1821 C C . ILE A 1 223 ? -23.340 0.605 25.109 1.00 67.25 223 ILE A C 1
ATOM 1823 O O . ILE A 1 223 ? -23.793 1.305 24.208 1.00 67.25 223 ILE A O 1
ATOM 1827 N N . GLU A 1 224 ? -23.795 0.670 26.365 1.00 73.81 224 GLU A N 1
ATOM 1828 C CA . GLU A 1 224 ? -24.900 1.554 26.763 1.00 73.81 224 GLU A CA 1
ATOM 1829 C C . GLU A 1 224 ? -24.582 3.036 26.514 1.00 73.81 224 GLU A C 1
ATOM 1831 O O . GLU A 1 224 ? -25.423 3.772 25.988 1.00 73.81 224 GLU A O 1
ATOM 1836 N N . ASP A 1 225 ? -23.366 3.476 26.842 1.00 70.50 225 ASP A N 1
ATOM 1837 C CA . ASP A 1 225 ? -22.928 4.855 26.619 1.00 70.50 225 ASP A CA 1
ATOM 1838 C C . ASP A 1 225 ? -22.806 5.179 25.117 1.00 70.50 225 ASP A C 1
ATOM 1840 O O . ASP A 1 225 ? -23.321 6.191 24.633 1.00 70.50 225 ASP A O 1
ATOM 1844 N N . ILE A 1 226 ? -22.217 4.275 24.333 1.00 67.44 226 ILE A N 1
ATOM 1845 C CA . ILE A 1 226 ? -22.109 4.405 22.872 1.00 67.44 226 ILE A CA 1
ATOM 1846 C C . ILE A 1 226 ? -23.493 4.417 22.207 1.00 67.44 226 ILE A C 1
ATOM 1848 O O . ILE A 1 226 ? -23.760 5.234 21.316 1.00 67.44 226 ILE A O 1
ATOM 1852 N N . ASP A 1 227 ? -24.405 3.556 22.659 1.00 70.25 227 ASP A N 1
ATOM 1853 C CA . ASP A 1 227 ? -25.778 3.491 22.165 1.00 70.25 227 ASP A CA 1
ATOM 1854 C C . ASP A 1 227 ? -26.602 4.720 22.567 1.00 70.25 227 ASP A C 1
ATOM 1856 O O . ASP A 1 227 ? -27.564 5.059 21.872 1.00 70.25 227 ASP A O 1
ATOM 1860 N N . ALA A 1 228 ? -26.196 5.483 23.582 1.00 75.06 228 ALA A N 1
ATOM 1861 C CA . ALA A 1 228 ? -26.805 6.768 23.919 1.00 75.06 228 ALA A CA 1
ATOM 1862 C C . ALA A 1 228 ? -26.296 7.939 23.049 1.00 75.06 228 ALA A C 1
ATOM 1864 O O . ALA A 1 228 ? -27.015 8.925 22.857 1.00 75.06 228 ALA A O 1
ATOM 1865 N N . ARG A 1 229 ? -25.094 7.838 22.465 1.00 66.81 229 ARG A N 1
ATOM 1866 C CA . ARG A 1 229 ? -24.430 8.934 21.731 1.00 66.81 229 ARG A CA 1
ATOM 1867 C C . ARG A 1 229 ? -24.853 9.046 20.253 1.00 66.81 229 ARG A C 1
ATOM 1869 O O . ARG A 1 229 ? -25.256 8.056 19.628 1.00 66.81 229 ARG A O 1
ATOM 1876 N N . PRO A 1 230 ? -24.779 10.242 19.634 1.00 65.62 230 PRO A N 1
ATOM 1877 C CA . PRO A 1 230 ? -24.943 10.390 18.187 1.00 65.62 230 PRO A CA 1
ATOM 1878 C C . PRO A 1 230 ? -23.877 9.605 17.412 1.00 65.62 230 PRO A C 1
ATOM 1880 O O . PRO A 1 230 ? -22.717 9.580 17.821 1.00 65.62 230 PRO A O 1
ATOM 1883 N N . LYS A 1 231 ? -24.244 9.004 16.266 1.00 63.59 231 LYS A N 1
ATOM 1884 C CA . LYS A 1 231 ? -23.333 8.095 15.544 1.00 63.59 231 LYS A CA 1
ATOM 1885 C C . LYS A 1 231 ? -21.999 8.730 15.125 1.00 63.59 231 LYS A C 1
ATOM 1887 O O . LYS A 1 231 ? -20.972 8.064 15.090 1.00 63.59 231 LYS A O 1
ATOM 1892 N N . TYR A 1 232 ? -22.020 10.026 14.837 1.00 60.56 232 TYR A N 1
ATOM 1893 C CA . TYR A 1 232 ? -20.852 10.766 14.376 1.00 60.56 232 TYR A CA 1
ATOM 1894 C C . TYR A 1 232 ? -19.850 11.100 15.504 1.00 60.56 232 TYR A C 1
ATOM 1896 O O . TYR A 1 232 ? -18.658 11.183 15.232 1.00 60.56 232 TYR A O 1
ATOM 1904 N N . GLU A 1 233 ? -20.295 11.262 16.760 1.00 64.56 233 GLU A N 1
ATOM 1905 C CA . GLU A 1 233 ? -19.401 11.596 17.891 1.00 64.56 233 GLU A CA 1
ATOM 1906 C C . GLU A 1 233 ? -18.497 10.414 18.250 1.00 64.56 233 GLU A C 1
ATOM 1908 O O . GLU A 1 233 ? -17.296 10.576 18.433 1.00 64.56 233 GLU A O 1
ATOM 1913 N N . VAL A 1 234 ? -19.061 9.205 18.260 1.00 62.44 234 VAL A N 1
ATOM 1914 C CA . VAL A 1 234 ? -18.334 7.958 18.549 1.00 62.44 234 VAL A CA 1
ATOM 1915 C C . VAL A 1 234 ? -17.239 7.712 17.509 1.00 62.44 234 VAL A C 1
ATOM 1917 O O . VAL A 1 234 ? -16.114 7.346 17.838 1.00 62.44 234 VAL A O 1
ATOM 1920 N N . PHE A 1 235 ? -17.554 7.959 16.237 1.00 61.16 235 PHE A N 1
ATOM 1921 C CA . PHE A 1 235 ? -16.592 7.811 15.152 1.00 61.16 235 PHE A CA 1
ATOM 1922 C C . PHE A 1 235 ? -15.474 8.855 15.221 1.00 61.16 235 PHE A C 1
ATOM 1924 O O . PHE A 1 235 ? -14.314 8.548 14.958 1.00 61.16 235 PHE A O 1
ATOM 1931 N N . LYS A 1 236 ? -15.809 10.083 15.623 1.00 63.44 236 LYS A N 1
ATOM 1932 C CA . LYS A 1 236 ? -14.833 11.144 15.862 1.00 63.44 236 LYS A CA 1
ATOM 1933 C C . LYS A 1 236 ? -13.903 10.806 17.029 1.00 63.44 236 LYS A C 1
ATOM 1935 O O . LYS A 1 236 ? -12.708 11.050 16.921 1.00 63.44 236 LYS A O 1
ATOM 1940 N N . GLU A 1 237 ? -14.415 10.224 18.111 1.00 65.00 237 GLU A N 1
ATOM 1941 C CA . GLU A 1 237 ? -13.595 9.739 19.231 1.00 65.00 237 GLU A CA 1
ATOM 1942 C C . GLU A 1 237 ? -12.659 8.602 18.807 1.00 65.00 237 GLU A C 1
ATOM 1944 O O . GLU A 1 237 ? -11.473 8.664 19.122 1.00 65.00 237 GLU A O 1
ATOM 1949 N N . LEU A 1 238 ? -13.146 7.629 18.027 1.00 61.91 238 LEU A N 1
ATOM 1950 C CA . LEU A 1 238 ? -12.304 6.584 17.428 1.00 61.91 238 LEU A CA 1
ATOM 1951 C C . LEU A 1 238 ? -11.214 7.183 16.547 1.00 61.91 238 LEU A C 1
ATOM 1953 O O . LEU A 1 238 ? -10.044 6.849 16.689 1.00 61.91 238 LEU A O 1
ATOM 1957 N N . CYS A 1 239 ? -11.578 8.103 15.661 1.00 63.81 239 CYS A N 1
ATOM 1958 C CA . CYS A 1 239 ? -10.613 8.754 14.793 1.00 63.81 239 CYS A CA 1
ATOM 1959 C C . CYS A 1 239 ? -9.569 9.533 15.589 1.00 63.81 239 CYS A C 1
ATOM 1961 O O . CYS A 1 239 ? -8.386 9.383 15.320 1.00 63.81 239 CYS A O 1
ATOM 1963 N N . ASN A 1 240 ? -9.977 10.287 16.610 1.00 64.62 240 ASN A N 1
ATOM 1964 C CA . ASN A 1 240 ? -9.047 10.989 17.492 1.00 64.62 240 ASN A CA 1
ATOM 1965 C C . ASN A 1 240 ? -8.123 10.020 18.241 1.00 64.62 240 ASN A C 1
ATOM 1967 O O . ASN A 1 240 ? -6.928 10.276 18.333 1.00 64.62 240 ASN A O 1
ATOM 1971 N N . TYR A 1 241 ? -8.654 8.908 18.753 1.00 64.38 241 TYR A N 1
ATOM 1972 C CA . TYR A 1 241 ? -7.868 7.880 19.441 1.00 64.38 241 TYR A CA 1
ATOM 1973 C C . TYR A 1 241 ? -6.842 7.217 18.516 1.00 64.38 241 TYR A C 1
ATOM 1975 O O . TYR A 1 241 ? -5.727 6.900 18.922 1.00 64.38 241 TYR A O 1
ATOM 1983 N N . HIS A 1 242 ? -7.206 7.047 17.249 1.00 59.94 242 HIS A N 1
ATOM 1984 C CA . HIS A 1 242 ? -6.304 6.578 16.210 1.00 59.94 242 HIS A CA 1
ATOM 1985 C C . HIS A 1 242 ? -5.477 7.719 15.587 1.00 59.94 242 HIS A C 1
ATOM 1987 O O . HIS A 1 242 ? -4.695 7.479 14.685 1.00 59.94 242 HIS A O 1
ATOM 1993 N N . GLY A 1 243 ? -5.593 8.968 16.042 1.00 59.09 243 GLY A N 1
ATOM 1994 C CA . GLY A 1 243 ? -4.831 10.084 15.474 1.00 59.09 243 GLY A CA 1
ATOM 1995 C C . GLY A 1 243 ? -5.181 10.426 14.022 1.00 59.09 243 GLY A C 1
ATOM 1996 O O . GLY A 1 243 ? -4.371 11.024 13.326 1.00 59.09 243 GLY A O 1
ATOM 1997 N N . ILE A 1 244 ? -6.358 10.032 13.539 1.00 65.19 244 ILE A N 1
ATOM 1998 C CA . ILE A 1 244 ? -6.835 10.283 12.177 1.00 65.19 244 ILE A CA 1
ATOM 1999 C C . ILE A 1 244 ? -7.249 11.753 12.044 1.00 65.19 244 ILE A C 1
ATOM 2001 O O . ILE A 1 244 ? -8.099 12.245 12.791 1.00 65.19 244 ILE A O 1
ATOM 2005 N N . ALA A 1 245 ? -6.690 12.447 11.048 1.00 61.06 245 ALA A N 1
ATOM 2006 C CA . ALA A 1 245 ? -6.997 13.850 10.782 1.00 61.06 245 ALA A CA 1
ATOM 2007 C C . ALA A 1 245 ? -8.503 14.082 10.498 1.00 61.06 245 ALA A C 1
ATOM 2009 O O . ALA A 1 245 ? -9.104 13.303 9.754 1.00 61.06 245 ALA A O 1
ATOM 2010 N N . PRO A 1 246 ? -9.122 15.179 10.993 1.00 53.69 246 PRO A N 1
ATOM 2011 C CA . PRO A 1 246 ? -10.556 15.466 10.833 1.00 53.69 246 PRO A CA 1
ATOM 2012 C C . PRO A 1 246 ? -11.095 15.414 9.394 1.00 53.69 246 PRO A C 1
ATOM 2014 O O . PRO A 1 246 ? -12.225 14.981 9.183 1.00 53.69 246 PRO A O 1
ATOM 2017 N N . SER A 1 247 ? -10.300 15.808 8.395 1.00 54.00 247 SER A N 1
ATOM 2018 C CA . SER A 1 247 ? -10.668 15.726 6.970 1.00 54.00 247 SER A CA 1
ATOM 2019 C C . SER A 1 247 ? -10.826 14.285 6.473 1.00 54.00 247 SER A C 1
ATOM 2021 O O . SER A 1 247 ? -11.642 14.006 5.600 1.00 54.00 247 SER A O 1
ATOM 2023 N N . THR A 1 248 ? -10.072 13.359 7.058 1.00 58.00 248 THR A N 1
ATOM 2024 C CA . THR A 1 248 ? -10.103 11.923 6.760 1.00 58.00 248 THR A CA 1
ATOM 2025 C C . THR A 1 248 ? -11.263 11.231 7.487 1.00 58.00 248 THR A C 1
ATOM 2027 O O . THR A 1 248 ? -11.791 10.228 7.008 1.00 58.00 248 THR A O 1
ATOM 2030 N N . VAL A 1 249 ? -11.722 11.803 8.607 1.00 58.09 249 VAL A N 1
ATOM 2031 C CA . VAL A 1 249 ? -12.871 11.315 9.391 1.00 58.09 249 VAL A CA 1
ATOM 2032 C C . VAL A 1 249 ? -14.162 11.349 8.579 1.00 58.09 249 VAL A C 1
ATOM 2034 O O . VAL A 1 249 ? -14.909 10.375 8.594 1.00 58.09 249 VAL A O 1
ATOM 2037 N N . GLU A 1 250 ? -14.434 12.425 7.836 1.00 55.72 250 GLU A N 1
ATOM 2038 C CA . GLU A 1 250 ? -15.641 12.487 6.999 1.00 55.72 250 GLU A CA 1
ATOM 2039 C C . GLU A 1 250 ? -15.620 11.405 5.907 1.00 55.72 250 GLU A C 1
ATOM 2041 O O . GLU A 1 250 ? -16.616 10.709 5.720 1.00 55.72 250 GLU A O 1
ATOM 2046 N N . TYR A 1 251 ? -14.470 11.185 5.260 1.00 54.53 251 TYR A N 1
ATOM 2047 C CA . TYR A 1 251 ? -14.320 10.153 4.231 1.00 54.53 251 TYR A CA 1
ATOM 2048 C C . TYR A 1 251 ? -14.489 8.730 4.787 1.00 54.53 251 TYR A C 1
ATOM 2050 O O . TYR A 1 251 ? -15.257 7.941 4.238 1.00 54.53 251 TYR A O 1
ATOM 2058 N N . LEU A 1 252 ? -13.821 8.396 5.898 1.00 55.06 252 LEU A N 1
ATOM 2059 C CA . LEU A 1 252 ? -13.924 7.067 6.513 1.00 55.06 252 LEU A CA 1
ATOM 2060 C C . LEU A 1 252 ? -15.318 6.799 7.098 1.00 55.06 252 LEU A C 1
ATOM 2062 O O . LEU A 1 252 ? -15.803 5.668 7.073 1.00 55.06 252 LEU A O 1
ATOM 2066 N N . TYR A 1 253 ? -15.989 7.837 7.601 1.00 54.78 253 TYR A N 1
ATOM 2067 C CA . TYR A 1 253 ? -17.383 7.737 8.020 1.00 54.78 253 TYR A CA 1
ATOM 2068 C C . TYR A 1 253 ? -18.290 7.412 6.822 1.00 54.78 253 TYR A C 1
ATOM 2070 O O . TYR A 1 253 ? -19.120 6.503 6.897 1.00 54.78 253 TYR A O 1
ATOM 2078 N N . GLU A 1 254 ? -18.110 8.118 5.699 1.00 51.66 254 GLU A N 1
ATOM 2079 C CA . GLU A 1 254 ? -18.879 7.905 4.470 1.00 51.66 254 GLU A CA 1
ATOM 2080 C C . GLU A 1 254 ? -18.605 6.540 3.816 1.00 51.66 254 GLU A C 1
ATOM 2082 O O . GLU A 1 254 ? -19.546 5.924 3.306 1.00 51.66 254 GLU A O 1
ATOM 2087 N N . SER A 1 255 ? -17.365 6.039 3.846 1.00 48.59 255 SER A N 1
ATOM 2088 C CA . SER A 1 255 ? -16.987 4.765 3.215 1.00 48.59 255 SER A CA 1
ATOM 2089 C C . SER A 1 255 ? -17.512 3.536 3.966 1.00 48.59 255 SER A C 1
ATOM 2091 O O . SER A 1 255 ? -17.823 2.524 3.330 1.00 48.59 255 SER A O 1
ATOM 2093 N N . ILE A 1 256 ? -17.674 3.629 5.292 1.00 44.84 256 ILE A N 1
ATOM 2094 C CA . ILE A 1 256 ? -18.198 2.543 6.136 1.00 44.84 256 ILE A CA 1
ATOM 2095 C C . ILE A 1 256 ? -19.734 2.599 6.247 1.00 44.84 256 ILE A C 1
ATOM 2097 O O . ILE A 1 256 ? -20.385 1.554 6.231 1.00 44.84 256 ILE A O 1
ATOM 2101 N N . TRP A 1 257 ? -20.340 3.792 6.331 1.00 42.56 257 TRP A N 1
ATOM 2102 C CA . TRP A 1 257 ? -21.761 3.941 6.703 1.00 42.56 257 TRP A CA 1
ATOM 2103 C C . TRP A 1 257 ? -22.633 4.690 5.682 1.00 42.56 257 TRP A C 1
ATOM 2105 O O . TRP A 1 257 ? -23.855 4.764 5.853 1.00 42.56 257 TRP A O 1
ATOM 2115 N N . GLY A 1 258 ? -22.041 5.208 4.603 1.00 41.19 258 GLY A N 1
ATOM 2116 C CA . GLY A 1 258 ? -22.718 6.025 3.598 1.00 41.19 258 GLY A CA 1
ATOM 2117 C C . GLY A 1 258 ? -22.901 7.488 4.019 1.00 41.19 258 GLY A C 1
ATOM 2118 O O . GLY A 1 258 ? -22.761 7.857 5.184 1.00 41.19 258 GLY A O 1
ATOM 2119 N N . LYS A 1 259 ? -23.234 8.349 3.045 1.00 40.47 259 LYS A N 1
ATOM 2120 C CA . LYS A 1 259 ? -23.396 9.795 3.267 1.00 40.47 259 LYS A CA 1
ATOM 2121 C C . LYS A 1 259 ? -24.454 10.106 4.332 1.00 40.47 259 LYS A C 1
ATOM 2123 O O . LYS A 1 259 ? -25.608 9.689 4.163 1.00 40.47 259 LYS A O 1
ATOM 2128 N N . PRO A 1 260 ? -24.132 10.889 5.379 1.00 40.28 260 PRO A N 1
ATOM 2129 C CA . PRO A 1 260 ? -25.154 11.386 6.285 1.00 40.28 260 PRO A CA 1
ATOM 2130 C C . PRO A 1 260 ? -26.160 12.240 5.497 1.00 40.28 260 PRO A C 1
ATOM 2132 O O . PRO A 1 260 ? -25.796 13.064 4.658 1.00 40.28 260 PRO A O 1
ATOM 2135 N N . LYS A 1 261 ? -27.460 12.015 5.733 1.00 39.25 261 LYS A N 1
ATOM 2136 C CA . LYS A 1 261 ? -28.545 12.757 5.057 1.00 39.25 261 LYS A CA 1
ATOM 2137 C C . LYS A 1 261 ? -28.522 14.249 5.378 1.00 39.25 261 LYS A C 1
ATOM 2139 O O . LYS A 1 261 ? -28.978 15.056 4.569 1.00 39.25 261 LYS A O 1
ATOM 2144 N N . ASP A 1 262 ? -27.963 14.592 6.527 1.00 41.53 262 ASP A N 1
ATOM 2145 C CA . ASP A 1 262 ? -27.768 15.958 6.957 1.00 41.53 262 ASP A CA 1
ATOM 2146 C C . ASP A 1 262 ? -26.322 16.321 6.647 1.00 41.53 262 ASP A C 1
ATOM 2148 O O . ASP A 1 262 ? -25.398 15.795 7.264 1.00 41.53 262 ASP A O 1
ATOM 2152 N N . LYS A 1 263 ? -26.121 17.197 5.654 1.00 37.28 263 LYS A N 1
ATOM 2153 C CA . LYS A 1 263 ? -24.824 17.845 5.451 1.00 37.28 263 LYS A CA 1
ATOM 2154 C C . LYS A 1 263 ? -24.391 18.400 6.803 1.00 37.28 263 LYS A C 1
ATOM 2156 O O . LYS A 1 263 ? -25.087 19.265 7.340 1.00 37.28 263 LYS A O 1
ATOM 2161 N N . THR A 1 264 ? -23.265 17.934 7.329 1.00 40.28 264 THR A N 1
ATOM 2162 C CA . THR A 1 264 ? -22.528 18.649 8.364 1.00 40.28 264 THR A CA 1
ATOM 2163 C C . THR A 1 264 ? -22.236 20.030 7.793 1.00 40.28 264 THR A C 1
ATOM 2165 O O . THR A 1 264 ? -21.383 20.230 6.931 1.00 40.28 264 THR A O 1
ATOM 2168 N N . VAL A 1 265 ? -23.062 21.002 8.175 1.00 33.97 265 VAL A N 1
ATOM 2169 C CA . VAL A 1 265 ? -22.819 22.402 7.862 1.00 33.97 265 VAL A CA 1
ATOM 2170 C C . VAL A 1 265 ? -21.572 22.776 8.649 1.00 33.97 265 VAL A C 1
ATOM 2172 O O . VAL A 1 265 ? -21.634 22.891 9.867 1.00 33.97 265 VAL A O 1
ATOM 2175 N N . GLY A 1 266 ? -20.465 22.877 7.913 1.00 40.44 266 GLY A N 1
ATOM 2176 C CA . GLY A 1 266 ? -19.182 23.485 8.254 1.00 40.44 266 GLY A CA 1
ATOM 2177 C C . GLY A 1 266 ? -18.883 23.660 9.735 1.00 40.44 266 GLY A C 1
ATOM 2178 O O . GLY A 1 266 ? -19.296 24.651 10.328 1.00 40.44 266 GLY A O 1
ATOM 2179 N N . TYR A 1 267 ? -18.065 22.765 10.284 1.00 33.69 267 TYR A N 1
ATOM 2180 C CA . TYR A 1 267 ? -17.339 23.048 11.522 1.00 33.69 267 TYR A CA 1
ATOM 2181 C C . TYR A 1 267 ? -15.888 22.575 11.523 1.00 33.69 267 TYR A C 1
ATOM 2183 O O . TYR A 1 267 ? -15.304 22.503 12.592 1.00 33.69 267 TYR A O 1
ATOM 2191 N N . PHE A 1 268 ? -15.280 22.305 10.367 1.00 34.97 268 PHE A N 1
ATOM 2192 C CA . PHE A 1 268 ? -13.844 22.023 10.293 1.00 34.97 268 PHE A CA 1
ATOM 2193 C C . PHE A 1 268 ? -13.273 22.599 8.988 1.00 34.97 268 PHE A C 1
ATOM 2195 O O . PHE A 1 268 ? -13.142 21.905 7.986 1.00 34.97 268 PHE A O 1
ATOM 2202 N N . LEU A 1 269 ? -13.035 23.914 9.007 1.00 29.97 269 LEU A N 1
ATOM 2203 C CA . LEU A 1 269 ? -12.065 24.625 8.167 1.00 29.97 269 LEU A CA 1
ATOM 2204 C C . LEU A 1 269 ? -10.946 25.112 9.087 1.00 29.97 269 LEU A C 1
ATOM 2206 O O . LEU A 1 269 ? -11.297 25.564 10.204 1.00 29.97 269 LEU A O 1
#

pLDDT: mean 76.6, std 20.83, range [25.86, 98.62]

Organism: NCBI:txid40520

Sequence (269 aa):
MKIYLLCTLDSEHYREPYFYFFKTAFAAHKWVIDNLVSITEESREEVISELEYKNVDGSDDQIMRIDYSYGDGEFYVNTIHEIEIKDGDYLCIYHHAYEGVGFYVEKIGTLEECRNHMLDSTAKMANDFNIDITDDDVFEVNSFDSCVDDDYQWHMCNVIQFKASEIIGDKEKELDKSDSAGLNDDIHKYSDEVYKELKSIYEPLPMYGCATNYAETSLGEVIEDIDARPKYEVFKELCNYHGIAPSTVEYLYESIWGKPKDKTVGYFL

Secondary structure (DSSP, 8-state):
-EEEEEEEEESS-TT--EEEEESSHHHHHHHHHHHHHHHH---HHHHHHH-EEE---S-SSEEEEEEEEETTTEEEEEEEEEEE--TT-EEEEEEEESS--EEEEEEEE-HHHHHHHHHHHHHHHHHHTT--TT-TTTEEE-SSEEEEE-SS-EEEEEEEE--GGGEET-------TTS-TT--TTTSSS-HHHHHHHHHHHSPPS---------PPPHHHHHHHHHHS-HHHHHHHHHHHTT--HHHHHHHHHHHH---SS---S---

Radius of gyration: 21.61 Å; chains: 1; bounding box: 53×42×66 Å

Foldseek 3Di:
DKWKWKWKDKPPCQADIDIAIARAPLVSLVCVLVVCCVVVVDDSVVQLVQWDWDDAPPDPFWQTWIKGDDDDGIIMIMTMGIDDADAFKKWKKKWKDQVDIDIDGPDIGHLVVSLVVQVVVLVVVCVVLVHDCVDCVAWDDDSAKIWHHSVRMIIMIGMDTDHPVRHPPPPPPPDDPPQVVPDDVVPAPDDPVLLVLQLVVVDDDPDDPDDDDDDRQGSVNSRVVCRVDDVLVSLVSSCVVSSNDPVSSQVSCCVVPNDDPDPPPDDDD